Protein AF-A0A484Y5J1-F1 (afdb_monomer_lite)

Structure (mmCIF, N/CA/C/O backbone):
data_AF-A0A484Y5J1-F1
#
_entry.id   AF-A0A484Y5J1-F1
#
loop_
_atom_site.group_PDB
_atom_site.id
_atom_site.type_symbol
_atom_site.label_atom_id
_atom_site.label_alt_id
_atom_site.label_comp_id
_atom_site.label_asym_id
_atom_site.label_entity_id
_atom_site.label_seq_id
_atom_site.pdbx_PDB_ins_code
_atom_site.Cartn_x
_atom_site.Cartn_y
_atom_site.Cartn_z
_atom_site.occupancy
_atom_site.B_iso_or_equiv
_atom_site.auth_seq_id
_atom_site.auth_comp_id
_atom_site.auth_asym_id
_atom_site.auth_atom_id
_atom_site.pdbx_PDB_model_num
ATOM 1 N N . MET A 1 1 ? 11.360 -18.980 -20.256 1.00 75.62 1 MET A N 1
ATOM 2 C CA . MET A 1 1 ? 10.088 -19.644 -20.614 1.00 75.62 1 MET A CA 1
ATOM 3 C C . MET A 1 1 ? 9.458 -19.053 -21.872 1.00 75.62 1 MET A C 1
ATOM 5 O O . MET A 1 1 ? 9.327 -19.801 -22.825 1.00 75.62 1 MET A O 1
ATOM 9 N N . ALA A 1 2 ? 9.191 -17.739 -21.960 1.00 83.50 2 ALA A N 1
ATOM 10 C CA . ALA A 1 2 ? 8.564 -17.123 -23.149 1.00 83.50 2 ALA A CA 1
ATOM 11 C C . ALA A 1 2 ? 9.262 -17.406 -24.496 1.00 83.50 2 ALA A C 1
ATOM 13 O O . ALA A 1 2 ? 8.606 -17.603 -25.508 1.00 83.50 2 ALA A O 1
ATOM 14 N N . SER A 1 3 ? 10.592 -17.520 -24.508 1.00 84.75 3 SER A N 1
ATOM 15 C CA . SER A 1 3 ? 11.361 -17.886 -25.709 1.00 84.75 3 SER A CA 1
ATOM 16 C C . SER A 1 3 ? 11.293 -19.377 -26.087 1.00 84.75 3 SER A C 1
ATOM 18 O O . SER A 1 3 ? 12.072 -19.811 -26.927 1.00 84.75 3 SER A O 1
ATOM 20 N N . GLY A 1 4 ? 10.423 -20.175 -25.457 1.00 80.88 4 GLY A N 1
ATOM 21 C CA . GLY A 1 4 ? 10.250 -21.592 -25.786 1.00 80.88 4 GLY A CA 1
ATOM 22 C C . GLY A 1 4 ? 11.243 -22.553 -25.148 1.00 80.88 4 GLY A C 1
ATOM 23 O O . GLY A 1 4 ? 11.517 -23.598 -25.724 1.00 80.88 4 GLY A O 1
ATOM 24 N N . LEU A 1 5 ? 11.783 -22.194 -23.978 1.00 86.00 5 LEU A N 1
ATOM 25 C CA . LEU A 1 5 ? 12.607 -23.112 -23.178 1.00 86.00 5 LEU A CA 1
ATOM 26 C C . LEU A 1 5 ? 11.793 -24.293 -22.630 1.00 86.00 5 LEU A C 1
ATOM 28 O O . LEU A 1 5 ? 12.355 -25.353 -22.389 1.00 86.00 5 LEU A O 1
ATOM 32 N N . ASP A 1 6 ? 10.489 -24.092 -22.437 1.00 88.38 6 ASP A N 1
ATOM 33 C CA . ASP A 1 6 ? 9.537 -25.158 -22.148 1.00 88.38 6 ASP A CA 1
ATOM 34 C C . ASP A 1 6 ? 8.849 -25.555 -23.472 1.00 88.38 6 ASP A C 1
ATOM 36 O O . ASP A 1 6 ? 8.302 -24.677 -24.157 1.00 88.38 6 ASP A O 1
ATOM 40 N N . PRO A 1 7 ? 8.924 -26.832 -23.890 1.00 87.44 7 PRO A N 1
ATOM 41 C CA . PRO A 1 7 ? 8.317 -27.294 -25.134 1.00 87.44 7 PRO A CA 1
ATOM 42 C C . PRO A 1 7 ? 6.792 -27.471 -25.046 1.00 87.44 7 PRO A C 1
ATOM 44 O O . PRO A 1 7 ? 6.144 -27.542 -26.088 1.00 87.44 7 PRO A O 1
ATOM 47 N N . PHE A 1 8 ? 6.215 -27.535 -23.844 1.00 91.81 8 PHE A N 1
ATOM 48 C CA . PHE A 1 8 ? 4.791 -27.800 -23.616 1.00 91.81 8 PHE A CA 1
ATOM 49 C C . PHE A 1 8 ? 3.992 -26.549 -23.259 1.00 91.81 8 PHE A C 1
ATOM 51 O O . PHE A 1 8 ? 2.771 -26.545 -23.408 1.00 91.81 8 PHE A O 1
ATOM 58 N N . TRP A 1 9 ? 4.656 -25.487 -22.804 1.00 92.88 9 TRP A N 1
ATOM 59 C CA . TRP A 1 9 ? 3.977 -24.268 -22.387 1.00 92.88 9 TRP A CA 1
ATOM 60 C C . TRP A 1 9 ? 4.730 -22.996 -22.778 1.00 92.88 9 TRP A C 1
ATOM 62 O O . TRP A 1 9 ? 5.946 -22.875 -22.615 1.00 92.88 9 TRP A O 1
ATOM 72 N N . ARG A 1 10 ? 3.986 -21.996 -23.258 1.00 92.62 10 ARG A N 1
ATOM 73 C CA . ARG A 1 10 ? 4.479 -20.632 -23.469 1.00 92.62 10 ARG A CA 1
ATOM 74 C C . ARG A 1 10 ? 3.416 -19.636 -23.004 1.00 92.62 10 ARG A C 1
ATOM 76 O O . ARG A 1 10 ? 2.245 -19.850 -23.298 1.00 92.62 10 ARG A O 1
ATOM 83 N N . PRO A 1 11 ? 3.803 -18.558 -22.303 1.00 94.50 11 PRO A N 1
ATOM 84 C CA . PRO A 1 11 ? 2.866 -17.517 -21.921 1.00 94.50 11 PRO A CA 1
ATOM 85 C C . PRO A 1 11 ? 2.453 -16.696 -23.143 1.00 94.50 11 PRO A C 1
ATOM 87 O O . PRO A 1 11 ? 3.316 -16.223 -23.882 1.00 94.50 11 PRO A O 1
ATOM 90 N N . ASP A 1 12 ? 1.158 -16.431 -23.282 1.00 95.06 12 ASP A N 1
ATOM 91 C CA . ASP A 1 12 ? 0.658 -15.385 -24.182 1.00 95.06 12 ASP A CA 1
ATOM 92 C C . ASP A 1 12 ? 0.942 -13.985 -23.616 1.00 95.06 12 ASP A C 1
ATOM 94 O O . ASP A 1 12 ? 1.273 -13.046 -24.348 1.00 95.06 12 ASP A O 1
ATOM 98 N N . VAL A 1 13 ? 0.852 -13.857 -22.287 1.00 97.50 13 VAL A N 1
ATOM 99 C CA . VAL A 1 13 ? 1.051 -12.615 -21.538 1.00 97.50 13 VAL A CA 1
ATOM 100 C C . VAL A 1 13 ? 1.932 -12.873 -20.318 1.00 97.50 13 VAL A C 1
ATOM 102 O O . VAL A 1 13 ? 1.732 -13.837 -19.581 1.00 97.50 13 VAL A O 1
ATOM 105 N N . VAL A 1 14 ? 2.893 -11.985 -20.078 1.00 98.19 14 VAL A N 1
ATOM 106 C CA . VAL A 1 14 ? 3.673 -11.916 -18.840 1.00 98.19 14 VAL A CA 1
ATOM 107 C C . VAL A 1 14 ? 3.212 -10.708 -18.040 1.00 98.19 14 VAL A C 1
ATOM 109 O O . VAL A 1 14 ? 3.367 -9.569 -18.478 1.00 98.19 14 VAL A O 1
ATOM 112 N N . HIS A 1 15 ? 2.661 -10.957 -16.857 1.00 98.38 15 HIS A N 1
ATOM 113 C CA . HIS A 1 15 ? 2.247 -9.909 -15.933 1.00 98.38 15 HIS A CA 1
ATOM 114 C C . HIS A 1 15 ? 3.321 -9.725 -14.858 1.00 98.38 15 HIS A C 1
ATOM 116 O O . HIS A 1 15 ? 3.557 -10.610 -14.041 1.00 98.38 15 HIS A O 1
ATOM 122 N N . ALA A 1 16 ? 4.022 -8.597 -14.907 1.00 98.25 16 ALA A N 1
ATOM 123 C CA . ALA A 1 16 ? 5.077 -8.241 -13.969 1.00 98.25 16 ALA A CA 1
ATOM 124 C C . ALA A 1 16 ? 4.577 -7.194 -12.964 1.00 98.25 16 ALA A C 1
ATOM 126 O O . ALA A 1 16 ? 3.836 -6.284 -13.328 1.00 98.25 16 ALA A O 1
ATOM 127 N N . HIS A 1 17 ? 4.996 -7.323 -11.707 1.00 98.44 17 HIS A N 1
ATOM 128 C CA . HIS A 1 17 ? 4.560 -6.472 -10.601 1.00 98.44 17 HIS A CA 1
ATOM 129 C C . HIS A 1 17 ? 5.761 -5.782 -9.945 1.00 98.44 17 HIS A C 1
ATOM 131 O O . HIS A 1 17 ? 6.680 -6.451 -9.467 1.00 98.44 17 HIS A O 1
ATOM 137 N N . ASP A 1 18 ? 5.715 -4.448 -9.907 1.00 97.94 18 ASP A N 1
ATOM 138 C CA . ASP A 1 18 ? 6.726 -3.550 -9.341 1.00 97.94 18 ASP A CA 1
ATOM 139 C C . ASP A 1 18 ? 8.159 -3.754 -9.859 1.00 97.94 18 ASP A C 1
ATOM 141 O O . ASP A 1 18 ? 8.460 -4.573 -10.729 1.00 97.94 18 ASP A O 1
ATOM 145 N N . TRP A 1 19 ? 9.076 -2.945 -9.327 1.00 97.94 19 TRP A N 1
ATOM 146 C CA . TRP A 1 19 ? 10.478 -2.916 -9.727 1.00 97.94 19 TRP A CA 1
ATOM 147 C C . TRP A 1 19 ? 11.159 -4.291 -9.657 1.00 97.94 19 TRP A C 1
ATOM 149 O O . TRP A 1 19 ? 12.004 -4.578 -10.499 1.00 97.94 19 TRP A O 1
ATOM 159 N N . HIS A 1 20 ? 10.763 -5.171 -8.730 1.00 97.81 20 HIS A N 1
ATOM 160 C CA . HIS A 1 20 ? 11.330 -6.518 -8.591 1.00 97.81 20 HIS A CA 1
ATOM 161 C C . HIS A 1 20 ? 11.240 -7.326 -9.897 1.00 97.81 20 HIS A C 1
ATOM 163 O O . HIS A 1 20 ? 12.186 -8.016 -10.272 1.00 97.81 20 HIS A O 1
ATOM 169 N N . ALA A 1 21 ? 10.116 -7.208 -10.613 1.00 98.00 21 ALA A N 1
ATOM 170 C CA . ALA A 1 21 ? 9.879 -7.865 -11.898 1.00 98.00 21 ALA A CA 1
ATOM 171 C C . ALA A 1 21 ? 10.019 -6.904 -13.095 1.00 98.00 21 ALA A C 1
ATOM 173 O O . ALA A 1 21 ? 9.724 -7.277 -14.232 1.00 98.00 21 ALA A O 1
ATOM 174 N N . GLY A 1 22 ? 10.491 -5.674 -12.869 1.00 97.62 22 GLY A N 1
ATOM 175 C CA . GLY A 1 22 ? 10.522 -4.604 -13.867 1.00 97.62 22 GLY A CA 1
ATOM 176 C C . GLY A 1 22 ? 11.421 -4.874 -15.076 1.00 97.62 22 GLY A C 1
ATOM 177 O O . GLY A 1 22 ? 11.167 -4.358 -16.162 1.00 97.62 22 GLY A O 1
ATOM 178 N N . LEU A 1 23 ? 12.416 -5.757 -14.955 1.00 98.31 23 LEU A N 1
ATOM 179 C CA . LEU A 1 23 ? 13.218 -6.181 -16.107 1.00 98.31 23 LEU A CA 1
ATOM 180 C C . LEU A 1 23 ? 12.504 -7.190 -17.020 1.00 98.31 23 LEU A C 1
ATOM 182 O O . LEU A 1 23 ? 12.928 -7.365 -18.162 1.00 98.31 23 LEU A O 1
ATOM 186 N N . ALA A 1 24 ? 11.431 -7.857 -16.577 1.00 97.94 24 ALA A N 1
ATOM 187 C CA . ALA A 1 24 ? 10.776 -8.891 -17.381 1.00 97.94 24 ALA A CA 1
ATOM 188 C C . ALA A 1 24 ? 10.262 -8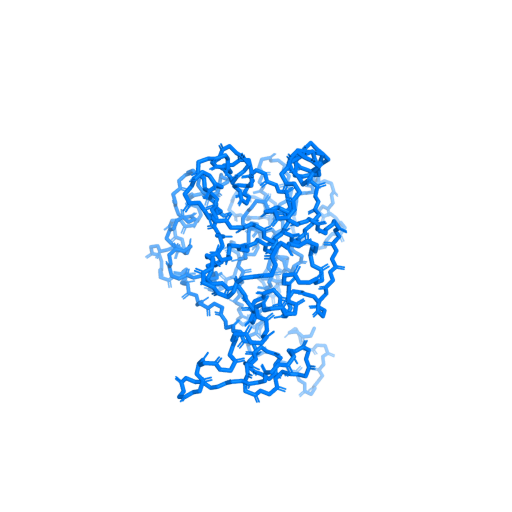.364 -18.742 1.00 97.94 24 ALA A C 1
ATOM 190 O O . ALA A 1 24 ? 10.588 -8.984 -19.762 1.00 97.94 24 ALA A O 1
ATOM 191 N N . PRO A 1 25 ? 9.570 -7.206 -18.830 1.00 98.31 25 PRO A N 1
ATOM 192 C CA . PRO A 1 25 ? 9.211 -6.608 -20.118 1.00 98.31 25 PRO A CA 1
ATOM 193 C C . PRO A 1 25 ? 10.424 -6.223 -20.979 1.00 98.31 25 PRO A C 1
ATOM 195 O O . PRO A 1 25 ? 10.388 -6.382 -22.201 1.00 98.31 25 PRO A O 1
ATOM 198 N N . ALA A 1 26 ? 11.522 -5.771 -20.363 1.00 98.19 26 ALA A N 1
ATOM 199 C CA . ALA A 1 26 ? 12.754 -5.437 -21.078 1.00 98.19 26 ALA A CA 1
ATOM 200 C C . ALA A 1 26 ? 13.392 -6.680 -21.720 1.00 98.19 26 ALA A C 1
ATOM 202 O O . ALA A 1 26 ? 13.742 -6.656 -22.899 1.00 98.19 26 ALA A O 1
ATOM 203 N N . TYR A 1 27 ? 13.467 -7.803 -21.000 1.00 97.94 27 TYR A N 1
ATOM 204 C CA . TYR A 1 27 ? 13.955 -9.063 -21.568 1.00 97.94 27 TYR A CA 1
ATOM 205 C C . TYR A 1 27 ? 13.067 -9.584 -22.699 1.00 97.94 27 TYR A C 1
ATOM 207 O O . TYR A 1 27 ? 13.585 -10.114 -23.684 1.00 97.94 27 TYR A O 1
ATOM 215 N N . LEU A 1 28 ? 11.742 -9.433 -22.593 1.00 97.56 28 LEU A N 1
ATOM 216 C CA . LEU A 1 28 ? 10.838 -9.772 -23.694 1.00 97.56 28 LEU A CA 1
ATOM 217 C C . LEU A 1 28 ? 11.142 -8.916 -24.924 1.00 97.56 28 LEU A C 1
ATOM 219 O O . LEU A 1 28 ? 11.289 -9.464 -26.015 1.00 97.56 28 LEU A O 1
ATOM 223 N N . ALA A 1 29 ? 11.307 -7.603 -24.754 1.00 97.50 29 ALA A N 1
ATOM 224 C CA . ALA A 1 29 ? 11.672 -6.703 -25.844 1.00 97.50 29 ALA A CA 1
ATOM 225 C C . ALA A 1 29 ? 13.027 -7.073 -26.476 1.00 97.50 29 ALA A C 1
ATOM 227 O O . ALA A 1 29 ? 13.118 -7.165 -27.700 1.00 97.50 29 ALA A O 1
ATOM 228 N N . ALA A 1 30 ? 14.046 -7.372 -25.664 1.00 96.94 30 ALA A N 1
ATOM 229 C CA . ALA A 1 30 ? 15.375 -7.776 -26.130 1.00 96.94 30 ALA A CA 1
ATOM 230 C C . ALA A 1 30 ? 15.367 -9.088 -26.936 1.00 96.94 30 ALA A C 1
ATOM 232 O O . ALA A 1 30 ? 16.253 -9.319 -27.754 1.00 96.94 30 ALA A O 1
ATOM 233 N N . ARG A 1 31 ? 14.359 -9.944 -26.729 1.00 95.62 31 ARG A N 1
ATOM 234 C CA . ARG A 1 31 ? 14.201 -11.238 -27.413 1.00 95.62 31 ARG A CA 1
ATOM 235 C C . ARG A 1 31 ? 13.133 -11.232 -28.509 1.00 95.62 31 ARG A C 1
ATOM 237 O O . ARG A 1 31 ? 12.642 -12.295 -28.878 1.00 95.62 31 ARG A O 1
ATOM 244 N N . GLY A 1 32 ? 12.751 -10.059 -29.014 1.00 95.44 32 GLY A N 1
ATOM 245 C CA . GLY A 1 32 ? 11.796 -9.941 -30.121 1.00 95.44 32 GLY A CA 1
ATOM 246 C C . GLY A 1 32 ? 10.326 -10.090 -29.720 1.00 95.44 32 GLY A C 1
ATOM 247 O O . GLY A 1 32 ? 9.513 -10.484 -30.546 1.00 95.44 32 GLY A O 1
ATOM 248 N N . ARG A 1 33 ? 9.977 -9.771 -28.466 1.00 96.12 33 ARG A N 1
ATOM 249 C CA . ARG A 1 33 ? 8.607 -9.794 -27.914 1.00 96.12 33 ARG A CA 1
ATOM 250 C C . ARG A 1 33 ? 7.881 -11.135 -28.136 1.00 96.12 33 ARG A C 1
ATOM 252 O O . ARG A 1 33 ? 6.811 -11.155 -28.738 1.00 96.12 33 ARG A O 1
ATOM 259 N N . PRO A 1 34 ? 8.418 -12.256 -27.615 1.00 95.62 34 PRO A N 1
ATOM 260 C CA . PRO A 1 34 ? 7.808 -13.576 -27.795 1.00 95.62 34 PRO A CA 1
ATOM 261 C C . PRO A 1 34 ? 6.474 -13.756 -27.044 1.00 95.62 34 PRO A C 1
ATOM 263 O O . PRO A 1 34 ? 5.799 -14.755 -27.254 1.00 95.62 34 PRO A O 1
ATOM 266 N N . ALA A 1 35 ? 6.117 -12.814 -26.165 1.00 97.06 35 ALA A N 1
ATOM 267 C CA . ALA A 1 35 ? 4.850 -12.729 -25.446 1.00 97.06 35 ALA A CA 1
ATOM 268 C C . ALA A 1 35 ? 4.495 -11.250 -25.227 1.00 97.06 35 ALA A C 1
ATOM 270 O O . ALA A 1 35 ? 5.389 -10.392 -25.235 1.00 97.06 35 ALA A O 1
ATOM 271 N N . LYS A 1 36 ? 3.211 -10.953 -24.999 1.00 98.00 36 LYS A N 1
ATOM 272 C CA . LYS A 1 36 ? 2.773 -9.632 -24.530 1.00 98.00 36 LYS A CA 1
ATOM 273 C C . LYS A 1 36 ? 3.127 -9.440 -23.060 1.00 98.00 36 LYS A C 1
ATOM 275 O O . LYS A 1 36 ? 3.398 -10.398 -22.339 1.00 98.00 36 LYS A O 1
ATOM 280 N N . SER A 1 37 ? 3.128 -8.195 -22.606 1.00 98.38 37 SER A N 1
ATOM 281 C CA . SER A 1 37 ? 3.498 -7.843 -21.241 1.00 98.38 37 SER A CA 1
ATOM 282 C C . SER A 1 37 ? 2.572 -6.802 -20.630 1.00 98.38 37 SER A C 1
ATOM 284 O O . SER A 1 37 ? 2.287 -5.769 -21.236 1.00 98.38 37 SER A O 1
ATOM 286 N N . VAL A 1 38 ? 2.140 -7.075 -19.403 1.00 98.62 38 VAL A N 1
ATOM 287 C CA . VAL A 1 38 ? 1.445 -6.119 -18.540 1.00 98.62 38 VAL A CA 1
ATOM 288 C C . VAL A 1 38 ? 2.351 -5.829 -17.354 1.00 98.62 38 VAL A C 1
ATOM 290 O O . VAL A 1 38 ? 2.934 -6.750 -16.784 1.00 98.62 38 VAL A O 1
ATOM 293 N N . PHE A 1 39 ? 2.492 -4.561 -16.988 1.00 98.75 39 PHE A N 1
ATOM 294 C CA . PHE A 1 39 ? 3.279 -4.154 -15.830 1.00 98.75 39 PHE A CA 1
ATOM 295 C C . PHE A 1 39 ? 2.408 -3.410 -14.821 1.00 98.75 39 PHE A C 1
ATOM 297 O O . PHE A 1 39 ? 1.891 -2.341 -15.135 1.00 98.75 39 PHE A O 1
ATOM 304 N N . THR A 1 40 ? 2.242 -3.961 -13.619 1.00 98.44 40 THR A N 1
ATOM 305 C CA . THR A 1 40 ? 1.543 -3.279 -12.525 1.00 98.44 40 THR A CA 1
ATOM 306 C C . THR A 1 40 ? 2.519 -2.531 -11.641 1.00 98.44 40 THR A C 1
ATOM 308 O O . THR A 1 40 ? 3.476 -3.120 -11.139 1.00 98.44 40 THR A O 1
ATOM 311 N N . VAL A 1 41 ? 2.222 -1.258 -11.394 1.00 97.00 41 VAL A N 1
ATOM 312 C CA . VAL A 1 41 ? 2.879 -0.446 -10.372 1.00 97.00 41 VAL A CA 1
ATOM 313 C C . VAL A 1 41 ? 1.960 -0.277 -9.161 1.00 97.00 41 VAL A C 1
ATOM 315 O O . VAL A 1 41 ? 0.844 0.234 -9.280 1.00 97.00 41 VAL A O 1
ATOM 318 N N . HIS A 1 42 ? 2.442 -0.681 -7.986 1.00 94.94 42 HIS A N 1
ATOM 319 C CA . HIS A 1 42 ? 1.759 -0.453 -6.709 1.00 94.94 42 HIS A CA 1
ATOM 320 C C . HIS A 1 42 ? 2.314 0.763 -5.978 1.00 94.94 42 HIS A C 1
ATOM 322 O O . HIS A 1 42 ? 1.594 1.387 -5.204 1.00 94.94 42 HIS A O 1
ATOM 328 N N . ASN A 1 43 ? 3.588 1.098 -6.203 1.00 90.38 43 ASN A N 1
ATOM 329 C CA . ASN A 1 43 ? 4.215 2.253 -5.575 1.00 90.38 43 ASN A CA 1
ATOM 330 C C . ASN A 1 43 ? 5.413 2.767 -6.390 1.00 90.38 43 ASN A C 1
ATOM 332 O O . ASN A 1 43 ? 6.460 2.121 -6.443 1.00 90.38 43 ASN A O 1
ATOM 336 N N . LEU A 1 44 ? 5.282 3.962 -6.973 1.00 92.81 44 LEU A N 1
ATOM 337 C CA . LEU A 1 44 ? 6.355 4.607 -7.741 1.00 92.81 44 LEU A CA 1
ATOM 338 C C . LEU A 1 44 ? 7.575 5.038 -6.915 1.00 92.81 44 LEU A C 1
ATOM 340 O O . LEU A 1 44 ? 8.641 5.244 -7.495 1.00 92.81 44 LEU A O 1
ATOM 344 N N . ALA A 1 45 ? 7.456 5.162 -5.590 1.00 89.69 45 ALA A N 1
ATOM 345 C CA . ALA A 1 45 ? 8.569 5.583 -4.740 1.00 89.69 45 ALA A CA 1
ATOM 346 C C . ALA A 1 45 ? 9.716 4.556 -4.730 1.00 89.69 45 ALA A C 1
ATOM 348 O O . ALA A 1 45 ? 10.878 4.916 -4.549 1.00 89.69 45 ALA A O 1
ATOM 349 N N . TYR A 1 46 ? 9.408 3.272 -4.943 1.00 93.19 46 TYR A N 1
ATOM 350 C CA . TYR A 1 46 ? 10.398 2.197 -4.973 1.00 93.19 46 TYR A CA 1
ATOM 351 C C . TYR A 1 46 ? 10.779 1.864 -6.418 1.00 93.19 46 TYR A C 1
ATOM 353 O O . TYR A 1 46 ? 10.160 1.030 -7.077 1.00 93.19 46 TYR A O 1
ATOM 361 N N . GLN A 1 47 ? 11.825 2.526 -6.913 1.00 96.31 47 GLN A N 1
ATOM 362 C CA . GLN A 1 47 ? 12.188 2.494 -8.336 1.00 96.31 47 GLN A CA 1
ATOM 363 C C . GLN A 1 47 ? 13.154 1.362 -8.730 1.00 96.31 47 GLN A C 1
ATOM 365 O O . GLN A 1 47 ? 13.374 1.142 -9.925 1.00 96.31 47 GLN A O 1
ATOM 370 N N . GLY A 1 48 ? 13.732 0.646 -7.756 1.00 97.06 48 GLY A N 1
ATOM 371 C CA . GLY A 1 48 ? 14.764 -0.368 -8.000 1.00 97.06 48 GLY A CA 1
ATOM 372 C C . GLY A 1 48 ? 15.974 0.226 -8.725 1.00 97.06 48 GLY A C 1
ATOM 373 O O . GLY A 1 48 ? 16.206 -0.101 -9.888 1.00 97.06 48 GLY A O 1
ATOM 374 N N . MET A 1 49 ? 16.674 1.148 -8.055 1.00 97.94 49 MET A N 1
ATOM 375 C CA . MET A 1 49 ? 17.803 1.904 -8.607 1.00 97.94 49 MET A CA 1
ATOM 376 C C . MET A 1 49 ? 19.126 1.160 -8.409 1.00 97.94 49 MET A C 1
ATOM 378 O O . MET A 1 49 ? 19.480 0.819 -7.282 1.00 97.94 49 MET A O 1
ATOM 382 N N . PHE A 1 50 ? 19.878 0.959 -9.490 1.00 98.00 50 PHE A N 1
ATOM 383 C CA . PHE A 1 50 ? 21.175 0.277 -9.485 1.00 98.00 50 PHE A CA 1
ATOM 384 C C . PHE A 1 50 ? 22.214 1.054 -10.296 1.00 98.00 50 PHE A C 1
ATOM 386 O O . PHE A 1 50 ? 21.882 1.789 -11.223 1.00 98.00 50 PHE A O 1
ATOM 393 N N . TYR A 1 51 ? 23.497 0.892 -9.981 1.00 98.00 51 TYR A N 1
ATOM 394 C CA . TYR A 1 51 ? 24.566 1.530 -10.749 1.00 98.00 51 TYR A CA 1
ATOM 395 C C . TYR A 1 51 ? 24.677 0.976 -12.176 1.00 98.00 51 TYR A C 1
ATOM 397 O O . TYR A 1 51 ? 24.486 -0.215 -12.410 1.00 98.00 51 TYR A O 1
ATOM 405 N N . ALA A 1 52 ? 25.081 1.831 -13.121 1.00 96.31 52 ALA A N 1
ATOM 406 C CA . ALA A 1 52 ? 25.220 1.480 -14.537 1.00 96.31 52 ALA A CA 1
ATOM 407 C C . ALA A 1 52 ? 26.173 0.299 -14.808 1.00 96.31 52 ALA A C 1
ATOM 409 O O . ALA A 1 52 ? 25.981 -0.432 -15.776 1.00 96.31 52 ALA A O 1
ATOM 410 N N . HIS A 1 53 ? 27.180 0.071 -13.954 1.00 95.25 53 HIS A N 1
ATOM 411 C CA . HIS A 1 53 ? 28.119 -1.043 -14.133 1.00 95.25 53 HIS A CA 1
ATOM 412 C C . HIS A 1 53 ? 27.442 -2.424 -14.047 1.00 95.25 53 HIS A C 1
ATOM 414 O O . HIS A 1 53 ? 27.954 -3.379 -14.628 1.00 95.25 53 HIS A O 1
ATOM 420 N N . HIS A 1 54 ? 26.261 -2.515 -13.421 1.00 97.12 54 HIS A N 1
ATOM 421 C CA . HIS A 1 54 ? 25.463 -3.741 -13.364 1.00 97.12 54 HIS A CA 1
ATOM 422 C C . HIS A 1 54 ? 24.782 -4.109 -14.693 1.00 97.12 54 HIS A C 1
ATOM 424 O O . HIS A 1 54 ? 24.164 -5.167 -14.786 1.00 97.12 54 HIS A O 1
ATOM 430 N N . MET A 1 55 ? 24.902 -3.293 -15.750 1.00 97.00 55 MET A N 1
ATOM 431 C CA . MET A 1 55 ? 24.387 -3.645 -17.082 1.00 97.00 55 MET A CA 1
ATOM 432 C C . MET A 1 55 ? 24.935 -4.985 -17.591 1.00 97.00 55 MET A C 1
ATOM 434 O O . MET A 1 55 ? 24.205 -5.750 -18.222 1.00 97.00 55 MET A O 1
ATOM 438 N N . ASN A 1 56 ? 26.197 -5.292 -17.280 1.00 94.25 56 ASN A N 1
ATOM 439 C CA . ASN A 1 56 ? 26.815 -6.564 -17.653 1.00 94.25 56 ASN A CA 1
ATOM 440 C C . ASN A 1 56 ? 26.250 -7.749 -16.850 1.00 94.25 56 ASN A C 1
ATOM 442 O O . ASN A 1 56 ? 26.191 -8.861 -17.372 1.00 94.25 56 ASN A O 1
ATOM 446 N N . ASP A 1 57 ? 25.786 -7.510 -15.621 1.00 96.75 57 ASP A N 1
ATOM 447 C CA . ASP A 1 57 ? 25.245 -8.549 -14.738 1.00 96.75 57 ASP A CA 1
ATOM 448 C C . ASP A 1 57 ? 23.835 -8.971 -15.169 1.00 96.75 57 ASP A C 1
ATOM 450 O O . ASP A 1 57 ? 23.482 -10.149 -15.124 1.00 96.75 57 ASP A O 1
ATOM 454 N N . ILE A 1 58 ? 23.032 -8.011 -15.639 1.00 96.31 58 ILE A N 1
ATOM 455 C CA . ILE A 1 58 ? 21.648 -8.247 -16.069 1.00 96.31 58 ILE A CA 1
ATOM 456 C C . ILE A 1 58 ? 21.538 -8.715 -17.525 1.00 96.31 58 ILE A C 1
ATOM 458 O O . ILE A 1 58 ? 20.438 -8.913 -18.017 1.00 96.31 58 ILE A O 1
ATOM 462 N N . GLN A 1 59 ? 22.644 -8.883 -18.254 1.00 94.62 59 GLN A N 1
ATOM 463 C CA . GLN A 1 59 ? 22.649 -9.478 -19.603 1.00 94.62 59 GLN A CA 1
ATOM 464 C C . GLN A 1 59 ? 21.633 -8.851 -20.589 1.00 94.62 59 GLN A C 1
ATOM 466 O O . GLN A 1 59 ? 21.112 -9.525 -21.483 1.00 94.62 59 GLN A O 1
ATOM 471 N N . LEU A 1 60 ? 21.337 -7.557 -20.433 1.00 96.81 60 LEU A N 1
ATOM 472 C CA . LEU A 1 60 ? 20.576 -6.773 -21.403 1.00 96.81 60 LEU A CA 1
ATOM 473 C C . LEU A 1 60 ? 21.546 -6.057 -22.350 1.00 96.81 60 LEU A C 1
ATOM 475 O O . LEU A 1 60 ? 22.649 -5.692 -21.938 1.00 96.81 60 LEU A O 1
ATOM 479 N N . PRO A 1 61 ? 21.163 -5.818 -23.617 1.00 96.25 61 PRO A N 1
ATOM 480 C CA . PRO A 1 61 ? 22.003 -5.056 -24.531 1.00 96.25 61 PRO A CA 1
ATOM 481 C C . PRO A 1 61 ? 22.300 -3.663 -23.967 1.00 96.25 61 PRO A C 1
ATOM 483 O O . PRO A 1 61 ? 21.392 -2.984 -23.489 1.00 96.25 61 PRO A O 1
ATOM 486 N N . TRP A 1 62 ? 23.540 -3.188 -24.099 1.00 96.69 62 TRP A N 1
ATOM 487 C CA . TRP A 1 62 ? 23.917 -1.834 -23.667 1.00 96.69 62 TRP A CA 1
ATOM 488 C C . TRP A 1 62 ? 23.073 -0.729 -24.322 1.00 96.69 62 TRP A C 1
ATOM 490 O O . TRP A 1 62 ? 22.889 0.326 -23.726 1.00 96.69 62 TRP A O 1
ATOM 500 N N . SER A 1 63 ? 22.474 -0.980 -25.493 1.00 96.75 63 SER A N 1
ATOM 501 C CA . SER A 1 63 ? 21.528 -0.054 -26.132 1.00 96.75 63 SER A CA 1
ATOM 502 C C . SER A 1 63 ? 20.249 0.203 -25.322 1.00 96.75 63 SER A C 1
ATOM 504 O O . SER A 1 63 ? 19.568 1.194 -25.573 1.00 96.75 63 SER A O 1
ATOM 506 N N . PHE A 1 64 ? 19.913 -0.654 -24.351 1.00 98.00 64 PHE A N 1
ATOM 507 C CA . PHE A 1 64 ? 18.767 -0.462 -23.456 1.00 98.00 64 PHE A CA 1
ATOM 508 C C . PHE A 1 64 ? 19.072 0.552 -22.346 1.00 98.00 64 PHE A C 1
ATOM 510 O O . PHE A 1 64 ? 18.146 1.160 -21.804 1.00 98.00 64 PHE A O 1
ATOM 517 N N . PHE A 1 65 ? 20.354 0.773 -22.033 1.00 98.12 65 PHE A N 1
ATOM 518 C CA . PHE A 1 65 ? 20.808 1.826 -21.128 1.00 98.12 65 PHE A CA 1
ATOM 519 C C . PHE A 1 65 ? 20.747 3.188 -21.837 1.00 98.12 65 PHE A C 1
ATOM 521 O O . PHE A 1 65 ? 21.746 3.747 -22.283 1.00 98.12 65 PHE A O 1
ATOM 528 N N . ASN A 1 66 ? 19.523 3.681 -22.011 1.00 96.56 66 ASN A N 1
ATOM 529 C CA . ASN A 1 66 ? 19.198 4.910 -22.719 1.00 96.56 66 ASN A CA 1
ATOM 530 C C . ASN A 1 66 ? 18.028 5.626 -22.028 1.00 96.56 66 ASN A C 1
ATOM 532 O O . ASN A 1 66 ? 17.186 4.973 -21.404 1.00 96.56 66 ASN A O 1
ATOM 536 N N . ILE A 1 67 ? 17.939 6.949 -22.197 1.00 94.38 67 ILE A N 1
ATOM 537 C CA . ILE A 1 67 ? 16.826 7.763 -21.688 1.00 94.38 67 ILE A CA 1
ATOM 538 C C . ILE A 1 67 ? 15.462 7.254 -22.188 1.00 94.38 67 ILE A C 1
ATOM 540 O O . ILE A 1 67 ? 14.481 7.259 -21.442 1.00 94.38 67 ILE A O 1
ATOM 544 N N . HIS A 1 68 ? 15.416 6.731 -23.414 1.00 95.25 68 HIS A N 1
ATOM 545 C CA . HIS A 1 68 ? 14.306 5.992 -24.015 1.00 95.25 68 HIS A CA 1
ATOM 546 C C . HIS A 1 68 ? 14.461 4.480 -23.774 1.00 95.25 68 HIS A C 1
ATOM 548 O O . HIS A 1 68 ? 14.452 3.665 -24.699 1.00 95.25 68 HIS A O 1
ATOM 554 N N . GLY A 1 69 ? 14.650 4.120 -22.510 1.00 96.81 69 GLY A N 1
ATOM 555 C CA . GLY A 1 69 ? 14.954 2.772 -22.053 1.00 96.81 69 GLY A CA 1
ATOM 556 C C . GLY A 1 69 ? 14.942 2.698 -20.529 1.00 96.81 69 GLY A C 1
ATOM 557 O O . GLY A 1 69 ? 14.149 3.377 -19.875 1.00 96.81 69 GLY A O 1
ATOM 558 N N . LEU A 1 70 ? 15.810 1.864 -19.958 1.00 97.62 70 LEU A N 1
ATOM 559 C CA . LEU A 1 70 ? 15.848 1.617 -18.510 1.00 97.62 70 LEU A CA 1
ATOM 560 C C . LEU A 1 70 ? 16.709 2.612 -17.713 1.00 97.62 70 LEU A C 1
ATOM 562 O O . LEU A 1 70 ? 16.698 2.568 -16.483 1.00 97.62 70 LEU A O 1
ATOM 566 N N . GLU A 1 71 ? 17.476 3.473 -18.388 1.00 98.06 71 GLU A N 1
ATOM 567 C CA . GLU A 1 71 ? 18.371 4.423 -17.718 1.00 98.06 71 GLU A CA 1
ATOM 568 C C . GLU A 1 71 ? 17.551 5.508 -17.024 1.00 98.06 71 GLU A C 1
ATOM 570 O O . GLU A 1 71 ? 16.575 5.995 -17.581 1.00 98.06 71 GLU A O 1
ATOM 575 N N . PHE A 1 72 ? 17.923 5.894 -15.812 1.00 97.56 72 PHE A N 1
ATOM 576 C CA . PHE A 1 72 ? 17.299 6.980 -15.075 1.00 97.56 72 PHE A CA 1
ATOM 577 C C . PHE A 1 72 ? 18.351 7.682 -14.214 1.00 97.56 72 PHE A C 1
ATOM 579 O O . PHE A 1 72 ? 18.911 7.069 -13.308 1.00 97.56 72 PHE A O 1
ATOM 586 N N . ASN A 1 73 ? 18.628 8.957 -14.498 1.00 95.25 73 ASN A N 1
ATOM 587 C CA . ASN A 1 73 ? 19.615 9.784 -13.792 1.00 95.25 73 ASN A CA 1
ATOM 588 C C . ASN A 1 73 ? 21.021 9.148 -13.700 1.00 95.25 73 ASN A C 1
ATOM 590 O O . ASN A 1 73 ? 21.668 9.174 -12.656 1.00 95.25 73 ASN A O 1
ATOM 594 N N . GLY A 1 74 ? 21.495 8.547 -14.792 1.00 96.38 74 GLY A N 1
ATOM 595 C CA . GLY A 1 74 ? 22.786 7.858 -14.884 1.00 96.38 74 GLY A CA 1
ATOM 596 C C . GLY A 1 74 ? 22.816 6.475 -14.224 1.00 96.38 74 GLY A C 1
ATOM 597 O O . GLY A 1 74 ? 23.869 5.838 -14.166 1.00 96.38 74 GLY A O 1
ATOM 598 N N . GLN A 1 75 ? 21.676 5.995 -13.731 1.00 98.00 75 GLN A N 1
ATOM 599 C CA . GLN A 1 75 ? 21.507 4.701 -13.078 1.00 98.00 75 GLN A CA 1
ATOM 600 C C . GLN A 1 75 ? 20.543 3.812 -13.869 1.00 98.00 75 GLN A C 1
ATOM 602 O O . GLN A 1 75 ? 19.916 4.232 -14.835 1.00 98.00 75 GLN A O 1
ATOM 607 N N . ILE A 1 76 ? 20.437 2.551 -13.479 1.00 98.38 76 ILE A N 1
ATOM 608 C CA . ILE A 1 76 ? 19.460 1.594 -13.993 1.00 98.38 76 ILE A CA 1
ATOM 609 C C . ILE A 1 76 ? 18.235 1.681 -13.084 1.00 98.38 76 ILE A C 1
ATOM 611 O O . ILE A 1 76 ? 18.371 1.487 -11.878 1.00 98.38 76 ILE A O 1
ATOM 615 N N . SER A 1 77 ? 17.048 1.915 -13.643 1.00 98.50 77 SER A N 1
ATOM 616 C CA . SER A 1 77 ? 15.787 1.776 -12.911 1.00 98.50 77 SER A CA 1
ATOM 617 C C . SER A 1 77 ? 15.013 0.573 -13.436 1.00 98.50 77 SER A C 1
ATOM 619 O O . SER A 1 77 ? 14.547 0.562 -14.580 1.00 98.50 77 SER A O 1
ATOM 621 N N . PHE A 1 78 ? 14.835 -0.445 -12.593 1.00 98.56 78 PHE A N 1
ATOM 622 C CA . PHE A 1 78 ? 14.040 -1.615 -12.978 1.00 98.56 78 PHE A CA 1
ATOM 623 C C . PHE A 1 78 ? 12.568 -1.242 -13.160 1.00 98.56 78 PHE A C 1
ATOM 625 O O . PHE A 1 78 ? 11.924 -1.716 -14.093 1.00 98.56 78 PHE A O 1
ATOM 632 N N . LEU A 1 79 ? 12.044 -0.346 -12.319 1.00 98.44 79 LEU A N 1
ATOM 633 C CA . LEU A 1 79 ? 10.692 0.184 -12.469 1.00 98.44 79 LEU A CA 1
ATOM 634 C C . LEU A 1 79 ? 10.520 0.891 -13.820 1.00 98.44 79 LEU A C 1
ATOM 636 O O . LEU A 1 79 ? 9.578 0.586 -14.553 1.00 98.44 79 LEU A O 1
ATOM 640 N 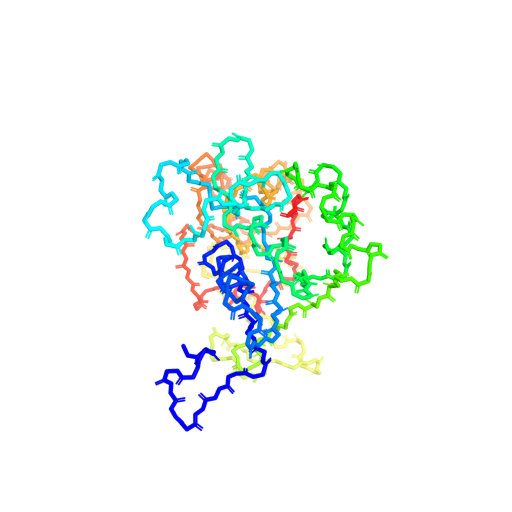N . LYS A 1 80 ? 11.452 1.785 -14.187 1.00 98.31 80 LYS A N 1
ATOM 641 C CA . LYS A 1 80 ? 11.413 2.477 -15.481 1.00 98.31 80 LYS A CA 1
ATOM 642 C C . LYS A 1 80 ? 11.467 1.487 -16.640 1.00 98.31 80 LYS A C 1
ATOM 644 O O . LYS A 1 80 ? 10.731 1.661 -17.606 1.00 98.31 80 LYS A O 1
ATOM 649 N N . ALA A 1 81 ? 12.281 0.434 -16.539 1.00 98.44 81 ALA A N 1
ATOM 650 C CA . ALA A 1 81 ? 12.315 -0.631 -17.538 1.00 98.44 81 ALA A CA 1
ATOM 651 C C . ALA A 1 81 ? 10.922 -1.257 -17.738 1.00 98.44 81 ALA A C 1
ATOM 653 O O . ALA A 1 81 ? 10.461 -1.388 -18.875 1.00 98.44 81 ALA A O 1
ATOM 654 N N . GLY A 1 82 ? 10.220 -1.564 -16.645 1.00 98.44 82 GLY A N 1
ATOM 655 C CA . GLY A 1 82 ? 8.857 -2.094 -16.680 1.00 98.44 82 GLY A CA 1
ATOM 656 C C . GLY A 1 82 ? 7.888 -1.138 -17.375 1.00 98.44 82 GLY A C 1
ATOM 657 O O . GLY A 1 82 ? 7.239 -1.515 -18.349 1.00 98.44 82 GLY A O 1
ATOM 658 N N . LEU A 1 83 ? 7.862 0.126 -16.945 1.00 98.44 83 LEU A N 1
ATOM 659 C CA . LEU A 1 83 ? 7.007 1.178 -17.514 1.00 98.44 83 LEU A CA 1
ATOM 660 C C . LEU A 1 83 ? 7.317 1.465 -18.994 1.00 98.44 83 LEU A C 1
ATOM 662 O O . LEU A 1 83 ? 6.430 1.767 -19.796 1.00 98.44 83 LEU A O 1
ATOM 666 N N . TYR A 1 84 ? 8.588 1.392 -19.383 1.00 98.50 84 TYR A N 1
ATOM 667 C CA . TYR A 1 84 ? 9.000 1.720 -20.737 1.00 98.50 84 TYR A CA 1
ATOM 668 C C . TYR A 1 84 ? 8.698 0.585 -21.721 1.00 98.50 84 TYR A C 1
ATOM 670 O O . TYR A 1 84 ? 8.135 0.847 -22.788 1.00 98.50 84 TYR A O 1
ATOM 678 N N . TYR A 1 85 ? 9.057 -0.659 -21.384 1.00 98.50 85 TYR A N 1
ATOM 679 C CA . TYR A 1 85 ? 9.027 -1.780 -22.329 1.00 98.50 85 TYR A CA 1
ATOM 680 C C . TYR A 1 85 ? 7.704 -2.560 -22.360 1.00 98.50 85 TYR A C 1
ATOM 682 O O . TYR A 1 85 ? 7.434 -3.203 -23.386 1.00 98.50 85 TYR A O 1
ATOM 690 N N . ALA A 1 86 ? 6.884 -2.488 -21.301 1.00 98.44 86 ALA A N 1
ATOM 691 C CA . ALA A 1 86 ? 5.615 -3.213 -21.214 1.00 98.44 86 ALA A CA 1
ATOM 692 C C . ALA A 1 86 ? 4.621 -2.815 -22.309 1.00 98.44 86 ALA A C 1
ATOM 694 O O . ALA A 1 86 ? 4.576 -1.658 -22.722 1.00 98.44 86 ALA A O 1
ATOM 695 N N . ASP A 1 87 ? 3.803 -3.756 -22.785 1.00 98.56 87 ASP A N 1
ATOM 696 C CA . ASP A 1 87 ? 2.749 -3.461 -23.762 1.00 98.56 87 ASP A CA 1
ATOM 697 C C . ASP A 1 87 ? 1.627 -2.626 -23.124 1.00 98.56 87 ASP A C 1
ATOM 699 O O . ASP A 1 87 ? 1.155 -1.683 -23.758 1.00 98.56 87 ASP A O 1
ATOM 703 N N . HIS A 1 88 ? 1.281 -2.894 -21.862 1.00 98.69 88 HIS A N 1
ATOM 704 C CA . HIS A 1 88 ? 0.312 -2.115 -21.083 1.00 98.69 88 HIS A CA 1
ATOM 705 C C . HIS A 1 88 ? 0.760 -1.952 -19.628 1.00 98.69 88 HIS A C 1
ATOM 707 O O . HIS A 1 88 ? 1.401 -2.841 -19.067 1.00 98.69 88 HIS A O 1
ATOM 713 N N . ILE A 1 89 ? 0.403 -0.833 -19.005 1.00 98.75 89 ILE A N 1
ATOM 714 C CA . ILE A 1 89 ? 0.692 -0.543 -17.599 1.00 98.75 89 ILE A CA 1
ATOM 715 C C . ILE A 1 89 ? -0.621 -0.510 -16.829 1.00 98.75 89 ILE A C 1
ATOM 717 O O . ILE A 1 89 ? -1.592 0.113 -17.268 1.00 98.75 89 ILE A O 1
ATOM 721 N N . THR A 1 90 ? -0.641 -1.137 -15.657 1.00 98.38 90 THR A N 1
ATOM 722 C CA . THR A 1 90 ? -1.732 -0.963 -14.704 1.00 98.38 90 THR A CA 1
ATOM 723 C C . THR A 1 90 ? -1.265 -0.330 -13.398 1.00 98.38 90 THR A C 1
ATOM 725 O O . THR A 1 90 ? -0.142 -0.535 -12.946 1.00 98.38 90 THR A O 1
ATOM 728 N N . ALA A 1 91 ? -2.138 0.463 -12.793 1.00 97.12 91 ALA A N 1
ATOM 729 C CA . ALA A 1 91 ? -1.983 1.015 -11.454 1.00 97.12 91 ALA A CA 1
ATOM 730 C C . ALA A 1 91 ? -3.063 0.423 -10.534 1.00 97.12 91 ALA A C 1
ATOM 732 O O . ALA A 1 91 ? -4.095 -0.039 -11.019 1.00 97.12 91 ALA A O 1
ATOM 733 N N . VAL A 1 92 ? -2.865 0.479 -9.217 1.00 95.06 92 VAL A N 1
ATOM 734 C CA . VAL A 1 92 ? -3.761 -0.152 -8.219 1.00 95.06 92 VAL A CA 1
ATOM 735 C C . VAL A 1 92 ? -5.135 0.506 -8.049 1.00 95.06 92 VAL A C 1
ATOM 737 O O . VAL A 1 92 ? -5.962 0.045 -7.263 1.00 95.06 92 VAL A O 1
ATOM 740 N N . SER A 1 93 ? -5.396 1.608 -8.754 1.00 95.25 93 SER A N 1
ATOM 741 C CA . SER A 1 93 ? -6.728 2.200 -8.863 1.00 95.25 93 SER A CA 1
ATOM 742 C C . SER A 1 93 ? -6.818 3.145 -10.070 1.00 95.25 93 SER A C 1
ATOM 744 O O . SER A 1 93 ? -5.791 3.658 -10.531 1.00 95.25 93 SER A O 1
ATOM 746 N N . PRO A 1 94 ? -8.029 3.413 -10.601 1.00 96.06 94 PRO A N 1
ATOM 747 C CA . PRO A 1 94 ? -8.235 4.423 -11.645 1.00 96.06 94 PRO A CA 1
ATOM 748 C C . PRO A 1 94 ? -7.769 5.823 -11.242 1.00 96.06 94 PRO A C 1
ATOM 750 O O . PRO A 1 94 ? -7.321 6.588 -12.093 1.00 96.06 94 PRO A O 1
ATOM 753 N N . THR A 1 95 ? -7.869 6.156 -9.956 1.00 94.94 95 THR A N 1
ATOM 754 C CA . THR A 1 95 ? -7.393 7.432 -9.418 1.00 94.94 95 THR A CA 1
ATOM 755 C C . THR A 1 95 ? -5.871 7.474 -9.400 1.00 94.94 95 THR A C 1
ATOM 757 O O . THR A 1 95 ? -5.301 8.388 -9.987 1.00 94.94 95 THR A O 1
ATOM 760 N N . TYR A 1 96 ? -5.220 6.426 -8.886 1.00 94.31 96 TYR A N 1
ATOM 761 C CA . TYR A 1 96 ? -3.761 6.345 -8.846 1.00 94.31 96 TYR A CA 1
ATOM 762 C C . TYR A 1 96 ? -3.151 6.385 -10.252 1.00 94.31 96 TYR A C 1
ATOM 764 O O . TYR A 1 96 ? -2.190 7.106 -10.484 1.00 94.31 96 TYR A O 1
ATOM 772 N N . ALA A 1 97 ? -3.763 5.708 -11.234 1.00 96.06 97 ALA A N 1
ATOM 773 C CA . ALA A 1 97 ? -3.347 5.786 -12.640 1.00 96.06 97 ALA A CA 1
ATOM 774 C C . ALA A 1 97 ? -3.335 7.217 -13.207 1.00 96.06 97 ALA A C 1
ATOM 776 O O . ALA A 1 97 ? -2.555 7.487 -14.118 1.00 96.06 97 ALA A O 1
ATOM 777 N N . ARG A 1 98 ? -4.192 8.116 -12.706 1.00 95.44 98 ARG A N 1
ATOM 778 C CA . ARG A 1 98 ? -4.185 9.535 -13.090 1.00 95.44 98 ARG A CA 1
ATOM 779 C C . ARG A 1 98 ? -3.156 10.316 -12.288 1.00 95.44 98 ARG A C 1
ATOM 781 O O . ARG A 1 98 ? -2.348 11.016 -12.888 1.00 95.44 98 ARG A O 1
ATOM 788 N N . GLU A 1 99 ? -3.151 10.152 -10.968 1.00 94.75 99 GLU A N 1
ATOM 789 C CA . GLU A 1 99 ? -2.259 10.879 -10.057 1.00 94.75 99 GLU A CA 1
ATOM 790 C C . GLU A 1 99 ? -0.795 10.701 -10.446 1.00 94.75 99 GLU A C 1
ATOM 792 O O . GLU A 1 99 ? -0.065 11.678 -10.553 1.00 94.75 99 GLU A O 1
ATOM 797 N N . ILE A 1 100 ? -0.370 9.480 -10.781 1.00 95.50 100 ILE A N 1
ATOM 798 C CA . ILE A 1 100 ? 1.022 9.214 -11.159 1.00 95.50 100 ILE A CA 1
ATOM 799 C C . ILE A 1 100 ? 1.467 9.873 -12.472 1.00 95.50 100 ILE A C 1
ATOM 801 O O . ILE A 1 100 ? 2.639 9.806 -12.832 1.00 95.50 100 ILE A O 1
ATOM 805 N N . THR A 1 101 ? 0.556 10.502 -13.214 1.00 96.56 101 THR A N 1
ATOM 806 C CA . THR A 1 101 ? 0.909 11.317 -14.386 1.00 96.56 101 THR A CA 1
ATOM 807 C C . THR A 1 101 ? 1.233 12.769 -14.019 1.00 96.56 101 THR A C 1
ATOM 809 O O . THR A 1 101 ? 1.765 13.510 -14.852 1.00 96.56 101 THR A O 1
ATOM 812 N N . GLU A 1 102 ? 0.948 13.178 -12.782 1.00 95.56 102 GLU A N 1
ATOM 813 C CA . GLU A 1 102 ? 1.246 14.505 -12.253 1.00 95.56 102 GLU A CA 1
ATOM 814 C C . GLU A 1 102 ? 2.673 14.556 -11.678 1.00 95.56 102 GLU A C 1
ATOM 816 O O . GLU A 1 102 ? 3.087 13.626 -10.977 1.00 95.56 102 GLU A O 1
ATOM 821 N N . PRO A 1 103 ? 3.437 15.643 -11.911 1.00 93.75 103 PRO A N 1
ATOM 822 C CA . PRO A 1 103 ? 4.838 15.733 -11.489 1.00 93.75 103 PRO A CA 1
ATOM 823 C C . PRO A 1 103 ? 5.079 15.429 -10.004 1.00 93.75 103 PRO A C 1
ATOM 825 O O . PRO A 1 103 ? 6.058 14.765 -9.669 1.00 93.75 103 PRO A O 1
ATOM 828 N N . GLN A 1 104 ? 4.175 15.854 -9.113 1.00 91.50 104 GLN A N 1
ATOM 829 C CA . GLN A 1 104 ? 4.336 15.645 -7.669 1.00 91.50 104 GLN A CA 1
ATOM 830 C C . GLN A 1 104 ? 4.233 14.173 -7.221 1.00 91.50 104 GLN A C 1
ATOM 832 O O . GLN A 1 104 ? 4.722 13.839 -6.146 1.00 91.50 104 GLN A O 1
ATOM 837 N N . PHE A 1 105 ? 3.632 13.293 -8.032 1.00 91.25 105 PHE A N 1
ATOM 838 C CA . PHE A 1 105 ? 3.424 11.875 -7.706 1.00 91.25 105 PHE A CA 1
ATOM 839 C C . PHE A 1 105 ? 4.181 10.924 -8.643 1.00 91.25 105 PHE A C 1
ATOM 841 O O . PHE A 1 105 ? 4.241 9.722 -8.389 1.00 91.25 105 PHE A O 1
ATOM 848 N N . ALA A 1 106 ? 4.769 11.444 -9.723 1.00 93.44 106 ALA A N 1
ATOM 849 C CA . ALA A 1 106 ? 5.428 10.652 -10.757 1.00 93.44 106 ALA A CA 1
ATOM 850 C C . ALA A 1 106 ? 6.890 10.288 -10.447 1.00 93.44 106 ALA A C 1
ATOM 852 O O . ALA A 1 106 ? 7.488 9.492 -11.172 1.00 93.44 106 ALA A O 1
ATOM 853 N N . TYR A 1 107 ? 7.488 10.887 -9.410 1.00 93.81 107 TYR A N 1
ATOM 854 C CA . TYR A 1 107 ? 8.884 10.661 -9.004 1.00 93.81 107 TYR A CA 1
ATOM 855 C C . TYR A 1 107 ? 9.900 10.807 -10.161 1.00 93.81 107 TYR A C 1
ATOM 857 O O . TYR A 1 107 ? 10.830 10.008 -10.296 1.00 93.81 107 TYR A O 1
ATOM 865 N N . GLY A 1 108 ? 9.711 11.818 -11.016 1.00 94.25 108 GLY A N 1
ATOM 866 C CA . GLY A 1 108 ? 10.573 12.107 -12.170 1.00 94.25 108 GLY A CA 1
ATOM 867 C C . GLY A 1 108 ? 10.279 11.274 -13.426 1.00 94.25 108 GLY A C 1
ATOM 868 O O . GLY A 1 108 ? 11.024 11.351 -14.404 1.00 94.25 108 GLY A O 1
ATOM 869 N N . MET A 1 109 ? 9.225 10.449 -13.419 1.00 96.00 109 MET A N 1
ATOM 870 C CA . MET A 1 109 ? 8.791 9.644 -14.570 1.00 96.00 109 MET A CA 1
ATOM 871 C C . MET A 1 109 ? 7.551 10.216 -15.278 1.00 96.00 109 MET A C 1
ATOM 873 O O . MET A 1 109 ? 6.960 9.539 -16.123 1.00 96.00 109 MET A O 1
ATOM 877 N N . GLU A 1 110 ? 7.158 11.457 -14.981 1.00 96.12 110 GLU A N 1
ATOM 878 C CA . GLU A 1 110 ? 5.926 12.091 -15.466 1.00 96.12 110 GLU A CA 1
ATOM 879 C C . GLU A 1 110 ? 5.845 12.096 -16.991 1.00 96.12 110 GLU A C 1
ATOM 881 O O . GLU A 1 110 ? 4.807 11.754 -17.551 1.00 96.12 110 GLU A O 1
ATOM 886 N N . GLY A 1 111 ? 6.950 12.388 -17.682 1.00 95.88 111 GLY A N 1
ATOM 887 C CA . GLY A 1 111 ? 6.973 12.409 -19.144 1.00 95.88 111 GLY A CA 1
ATOM 888 C C . GLY A 1 111 ? 6.631 11.045 -19.747 1.00 95.88 111 GLY A C 1
ATOM 889 O O . GLY A 1 111 ? 5.816 10.956 -20.667 1.00 95.88 111 GLY A O 1
ATOM 890 N N . LEU A 1 112 ? 7.196 9.972 -19.180 1.00 97.56 112 LEU A N 1
ATOM 891 C CA . LEU A 1 112 ? 6.924 8.599 -19.604 1.00 97.56 112 LEU A CA 1
ATOM 892 C C . LEU A 1 112 ? 5.477 8.198 -19.289 1.00 97.56 112 LEU A C 1
ATOM 894 O O . LEU A 1 112 ? 4.784 7.660 -20.150 1.00 97.56 112 LEU A O 1
ATOM 898 N N . LEU A 1 113 ? 5.007 8.474 -18.074 1.00 98.19 113 LEU A N 1
ATOM 899 C CA . LEU A 1 113 ? 3.669 8.085 -17.622 1.00 98.19 113 LEU A CA 1
ATOM 900 C C . LEU A 1 113 ? 2.570 8.843 -18.375 1.00 98.19 113 LEU A C 1
ATOM 902 O O . LEU A 1 113 ? 1.610 8.226 -18.836 1.00 98.19 113 LEU A O 1
ATOM 906 N N . GLN A 1 114 ? 2.741 10.146 -18.607 1.00 98.19 114 GLN A N 1
ATOM 907 C CA . GLN A 1 114 ? 1.827 10.940 -19.430 1.00 98.19 114 GLN A CA 1
ATOM 908 C C . GLN A 1 114 ? 1.790 10.460 -20.879 1.00 98.19 114 GLN A C 1
ATOM 910 O O . GLN A 1 114 ? 0.717 10.428 -21.483 1.00 98.19 114 GLN A O 1
ATOM 915 N N . GLN A 1 115 ? 2.941 10.090 -21.451 1.00 97.88 115 GLN A N 1
ATOM 916 C CA . GLN A 1 115 ? 2.985 9.503 -22.787 1.00 97.88 115 GLN A CA 1
ATOM 917 C C . GLN A 1 115 ? 2.175 8.202 -22.824 1.00 97.88 115 GLN A C 1
ATOM 919 O O . GLN A 1 115 ? 1.302 8.051 -23.675 1.00 97.88 115 GLN A O 1
ATOM 924 N N . ARG A 1 116 ? 2.410 7.285 -21.878 1.00 98.00 116 ARG A N 1
ATOM 925 C CA . ARG A 1 116 ? 1.692 6.001 -21.807 1.00 98.00 116 ARG A CA 1
ATOM 926 C C . ARG A 1 116 ? 0.195 6.193 -21.591 1.00 98.00 116 ARG A C 1
ATOM 928 O O . ARG A 1 116 ? -0.598 5.487 -22.206 1.00 98.00 116 ARG A O 1
ATOM 935 N N . HIS A 1 117 ? -0.195 7.178 -20.790 1.00 97.81 117 HIS A N 1
ATOM 936 C CA . HIS A 1 117 ? -1.593 7.546 -20.608 1.00 97.81 117 HIS A CA 1
ATOM 937 C C . HIS A 1 117 ? -2.241 8.042 -21.909 1.00 97.81 117 HIS A C 1
ATOM 939 O O . HIS A 1 117 ? -3.282 7.523 -22.304 1.00 97.81 117 HIS A O 1
ATOM 945 N N . ARG A 1 118 ? -1.597 8.977 -22.627 1.00 97.94 118 ARG A N 1
ATOM 946 C CA . ARG A 1 118 ? -2.077 9.497 -23.924 1.00 97.94 118 ARG A CA 1
ATOM 947 C C . ARG A 1 118 ? -2.161 8.420 -25.008 1.00 97.94 118 ARG A C 1
ATOM 949 O O . ARG A 1 118 ? -3.041 8.482 -25.858 1.00 97.94 118 ARG A O 1
ATOM 956 N N . GLU A 1 119 ? -1.274 7.430 -24.962 1.00 98.00 119 GLU A N 1
ATOM 957 C CA . GLU A 1 119 ? -1.297 6.252 -25.839 1.00 98.00 119 GLU A CA 1
ATOM 958 C C . GLU A 1 119 ? -2.414 5.247 -25.484 1.00 98.00 119 GLU A C 1
ATOM 960 O O . GLU A 1 119 ? -2.572 4.251 -26.186 1.00 98.00 119 GLU A O 1
ATOM 965 N N . GLY A 1 120 ? -3.166 5.455 -24.395 1.00 98.00 120 GLY A N 1
ATOM 966 C CA . GLY A 1 120 ? -4.163 4.496 -23.903 1.00 98.00 120 GLY A CA 1
ATOM 967 C C . GLY A 1 120 ? -3.553 3.245 -23.258 1.00 98.00 120 GLY A C 1
ATOM 968 O O . GLY A 1 120 ? -4.228 2.229 -23.125 1.00 98.00 120 GLY A O 1
ATOM 969 N N . ARG A 1 121 ? -2.276 3.308 -22.859 1.00 98.25 121 ARG A N 1
ATOM 970 C CA . ARG A 1 121 ? -1.467 2.187 -22.342 1.00 98.25 121 ARG A CA 1
ATOM 971 C C . ARG A 1 121 ? -1.221 2.243 -20.834 1.00 98.25 121 ARG A C 1
ATOM 973 O O . ARG A 1 121 ? -0.343 1.550 -20.326 1.00 98.25 121 ARG A O 1
ATOM 980 N N . LEU A 1 122 ? -1.970 3.082 -20.124 1.00 98.56 122 LEU A N 1
ATOM 981 C CA . LEU A 1 122 ? -1.977 3.172 -18.666 1.00 98.56 122 LEU A CA 1
ATOM 982 C C . LEU A 1 122 ? -3.424 3.177 -18.174 1.00 98.56 122 LEU A C 1
ATOM 984 O O . LEU A 1 122 ? -4.189 4.080 -18.515 1.00 98.56 122 LEU A O 1
ATOM 988 N N . SER A 1 123 ? -3.788 2.193 -17.355 1.00 98.19 123 SER A N 1
ATOM 989 C CA . SER A 1 123 ? -5.116 2.094 -16.741 1.00 98.19 123 SER A CA 1
ATOM 990 C C . SER A 1 123 ? -5.031 1.757 -15.257 1.00 98.19 123 SER A C 1
ATOM 992 O O . SER A 1 123 ? -4.054 1.187 -14.791 1.00 98.19 123 SER A O 1
ATOM 994 N N . GLY A 1 124 ? -6.074 2.067 -14.497 1.00 97.50 124 GLY A N 1
ATOM 995 C CA . GLY A 1 124 ? -6.172 1.635 -13.107 1.00 97.50 124 GLY A CA 1
ATOM 996 C C . GLY A 1 124 ? -7.069 0.417 -12.956 1.00 97.50 124 GLY A C 1
ATOM 997 O O . GLY A 1 124 ? -8.161 0.395 -13.519 1.00 97.50 124 GLY A O 1
ATOM 998 N N . VAL A 1 125 ? -6.626 -0.566 -12.180 1.00 96.62 125 VAL A N 1
ATOM 999 C CA . VAL A 1 125 ? -7.413 -1.735 -11.781 1.00 96.62 125 VAL A CA 1
ATOM 1000 C C . VAL A 1 125 ? -7.488 -1.716 -10.265 1.00 96.62 125 VAL A C 1
ATOM 1002 O O . VAL A 1 125 ? -6.459 -1.794 -9.603 1.00 96.62 125 VAL A O 1
ATOM 1005 N N . LEU A 1 126 ? -8.696 -1.543 -9.726 1.00 94.38 126 LEU A N 1
ATOM 1006 C CA . LEU A 1 126 ? -8.896 -1.477 -8.283 1.00 94.38 126 LEU A CA 1
ATOM 1007 C C . LEU A 1 126 ? -8.564 -2.834 -7.651 1.00 94.38 126 LEU A C 1
ATOM 1009 O O . LEU A 1 126 ? -9.070 -3.863 -8.101 1.00 94.38 126 LEU A O 1
ATOM 1013 N N . ASN A 1 127 ? -7.730 -2.823 -6.612 1.00 90.69 127 ASN A N 1
ATOM 1014 C CA . ASN A 1 127 ? -7.427 -4.032 -5.851 1.00 90.69 127 ASN A CA 1
ATOM 1015 C C . ASN A 1 127 ? -8.688 -4.601 -5.186 1.00 90.69 127 ASN A C 1
ATOM 1017 O O . ASN A 1 127 ? -9.533 -3.858 -4.686 1.00 90.69 127 ASN A O 1
ATOM 1021 N N . GLY A 1 128 ? -8.775 -5.929 -5.155 1.00 92.19 128 GLY A N 1
ATOM 1022 C CA . GLY A 1 128 ? -9.782 -6.649 -4.383 1.00 92.19 128 GLY A CA 1
ATOM 1023 C C . GLY A 1 128 ? -9.318 -6.956 -2.959 1.00 92.19 128 GLY A C 1
ATOM 1024 O O . GLY A 1 128 ? -8.143 -6.803 -2.620 1.00 92.19 128 GLY A O 1
ATOM 1025 N N . VAL A 1 129 ? -10.256 -7.442 -2.152 1.00 92.12 129 VAL A N 1
ATOM 1026 C CA . VAL A 1 129 ? -10.013 -8.054 -0.840 1.00 92.12 129 VAL A CA 1
ATOM 1027 C C . VAL A 1 129 ? -10.455 -9.516 -0.924 1.00 92.12 129 VAL A C 1
ATOM 1029 O O . VAL A 1 129 ? -11.426 -9.823 -1.612 1.00 92.12 129 VAL A O 1
ATOM 1032 N N . ASP A 1 130 ? -9.735 -10.427 -0.266 1.00 93.62 130 ASP A N 1
ATOM 1033 C CA . ASP A 1 130 ? -10.136 -11.835 -0.196 1.00 93.62 130 ASP A CA 1
ATOM 1034 C C . ASP A 1 130 ? -11.222 -12.028 0.871 1.00 93.62 130 ASP A C 1
ATOM 1036 O O . ASP A 1 130 ? -10.934 -12.064 2.069 1.00 93.62 130 ASP A O 1
ATOM 1040 N N . GLU A 1 131 ? -12.470 -12.165 0.429 1.00 93.06 131 GLU A N 1
ATOM 1041 C CA . GLU A 1 131 ? -13.649 -12.344 1.287 1.00 93.06 131 GLU A CA 1
ATOM 1042 C C . GLU A 1 131 ? -13.644 -13.671 2.066 1.00 93.06 131 GLU A C 1
ATOM 1044 O O . GLU A 1 131 ? -14.361 -13.805 3.053 1.00 93.06 131 GLU A O 1
ATOM 1049 N N . LYS A 1 132 ? -12.821 -14.659 1.681 1.00 93.38 132 LYS A N 1
ATOM 1050 C CA . LYS A 1 132 ? -12.675 -15.897 2.471 1.00 93.38 132 LYS A CA 1
ATOM 1051 C C . LYS A 1 132 ? -11.861 -15.673 3.739 1.00 93.38 132 LYS A C 1
ATOM 1053 O O . LYS A 1 132 ? -12.007 -16.429 4.697 1.00 93.38 132 LYS A O 1
ATOM 1058 N N . ILE A 1 133 ? -10.988 -14.671 3.714 1.00 93.62 133 ILE A N 1
ATOM 1059 C CA . ILE A 1 133 ? -10.157 -14.268 4.846 1.00 93.62 133 ILE A CA 1
ATOM 1060 C C . ILE A 1 133 ? -10.878 -13.158 5.613 1.00 93.62 133 ILE A C 1
ATOM 1062 O O . ILE A 1 133 ? -11.062 -13.254 6.822 1.00 93.62 133 ILE A O 1
ATOM 1066 N N . TRP A 1 134 ? -11.337 -12.130 4.901 1.00 95.50 134 TRP A N 1
ATOM 1067 C CA . TRP A 1 134 ? -11.948 -10.932 5.467 1.00 95.50 134 TRP A CA 1
ATOM 1068 C C . TRP A 1 134 ? -13.460 -10.935 5.257 1.00 95.50 134 TRP A C 1
ATOM 1070 O O . TRP A 1 134 ? -13.974 -10.271 4.359 1.00 95.50 134 TRP A O 1
ATOM 1080 N N . SER A 1 135 ? -14.175 -11.667 6.111 1.00 96.81 135 SER A N 1
ATOM 1081 C CA . SER A 1 135 ? -15.639 -11.644 6.142 1.00 96.81 135 SER A CA 1
ATOM 1082 C C . SER A 1 135 ? -16.162 -11.724 7.575 1.00 96.81 135 SER A C 1
ATOM 1084 O O . SER A 1 135 ? -15.902 -12.720 8.253 1.00 96.81 135 SER A O 1
ATOM 1086 N N . PRO A 1 136 ? -16.952 -10.740 8.046 1.00 97.12 136 PRO A N 1
ATOM 1087 C CA . PRO A 1 136 ? -17.518 -10.783 9.393 1.00 97.12 136 PRO A CA 1
ATOM 1088 C C . PRO A 1 136 ? -18.479 -11.963 9.603 1.00 97.12 136 PRO A C 1
ATOM 1090 O O . PRO A 1 136 ? -18.734 -12.347 10.743 1.00 97.12 136 PRO A O 1
ATOM 1093 N N . GLU A 1 137 ? -18.972 -12.576 8.523 1.00 97.06 137 GLU A N 1
ATOM 1094 C CA . GLU A 1 137 ? -19.902 -13.706 8.567 1.00 97.06 137 GLU A CA 1
ATOM 1095 C C . GLU A 1 137 ? -19.195 -15.031 8.887 1.00 97.06 137 GLU A C 1
ATOM 1097 O O . GLU A 1 137 ? -19.787 -15.936 9.478 1.00 97.06 137 GLU A O 1
ATOM 1102 N N . THR A 1 138 ? -17.921 -15.164 8.502 1.00 96.81 138 THR A N 1
ATOM 1103 C CA . THR A 1 138 ? -17.173 -16.430 8.586 1.00 96.81 138 THR A CA 1
ATOM 1104 C C . THR A 1 138 ? -15.859 -16.333 9.349 1.00 96.81 138 THR A C 1
ATOM 1106 O O . THR A 1 138 ? -15.259 -17.366 9.654 1.00 96.81 138 THR A O 1
ATOM 1109 N N . ASP A 1 139 ? -15.407 -15.137 9.704 1.00 97.44 139 ASP A N 1
ATOM 1110 C CA . ASP A 1 139 ? -14.155 -14.946 10.423 1.00 97.44 139 ASP A CA 1
ATOM 1111 C C . ASP A 1 139 ? -14.221 -15.574 11.830 1.00 97.44 139 ASP A C 1
ATOM 1113 O O . ASP A 1 139 ? -15.142 -15.333 12.610 1.00 97.44 139 ASP A O 1
ATOM 1117 N N . LEU A 1 140 ? -13.273 -16.466 12.127 1.00 96.38 140 LEU A N 1
ATOM 1118 C CA . LEU A 1 140 ? -13.138 -17.150 13.423 1.00 96.38 140 LEU A CA 1
ATOM 1119 C C . LEU A 1 140 ? -12.352 -16.322 14.447 1.00 96.38 140 LEU A C 1
ATOM 1121 O O . LEU A 1 140 ? -12.275 -16.699 15.615 1.00 96.38 140 LEU A O 1
ATOM 1125 N N . LEU A 1 141 ? -11.719 -15.235 14.010 1.00 97.12 141 LEU A N 1
ATOM 1126 C CA . LEU A 1 141 ? -10.900 -14.367 14.849 1.00 97.12 141 LEU A CA 1
ATOM 1127 C C . LEU A 1 141 ? -11.743 -13.319 15.582 1.00 97.12 141 LEU A C 1
ATOM 1129 O O . LEU A 1 141 ? -11.274 -12.757 16.579 1.00 97.12 141 LEU A O 1
ATOM 1133 N N . LEU A 1 142 ? -12.974 -13.093 15.109 1.00 97.75 142 LEU A N 1
ATOM 1134 C CA . LEU A 1 142 ? -13.991 -12.275 15.759 1.00 97.75 142 LEU A CA 1
ATOM 1135 C C . LEU A 1 142 ? -14.617 -13.013 16.944 1.00 97.75 142 LEU A C 1
ATOM 1137 O O . LEU A 1 142 ? -14.777 -14.232 16.928 1.00 97.75 142 LEU A O 1
ATOM 1141 N N . ALA A 1 143 ? -14.992 -12.255 17.971 1.00 97.19 143 ALA A N 1
ATOM 1142 C CA . ALA A 1 143 ? -15.692 -12.796 19.131 1.00 97.19 143 ALA A CA 1
ATOM 1143 C C . ALA A 1 143 ? -17.144 -13.161 18.793 1.00 97.19 143 ALA A C 1
ATOM 1145 O O . ALA A 1 143 ? -17.654 -14.174 19.265 1.00 97.19 143 ALA A O 1
ATOM 1146 N N . SER A 1 144 ? -17.781 -12.349 17.949 1.00 97.81 144 SER A N 1
ATOM 1147 C CA . SER A 1 144 ? -19.109 -12.599 17.404 1.00 97.81 144 SER A CA 1
ATOM 1148 C C . SER A 1 144 ? -19.109 -12.340 15.903 1.00 97.81 144 SER A C 1
ATOM 1150 O O . SER A 1 144 ? -18.652 -11.296 15.436 1.00 97.81 144 SER A O 1
ATOM 1152 N N . ARG A 1 145 ? -19.605 -13.300 15.127 1.00 98.12 145 ARG A N 1
ATOM 1153 C CA . ARG A 1 145 ? -19.800 -13.126 13.685 1.00 98.12 145 ARG A CA 1
ATOM 1154 C C . ARG A 1 145 ? -21.086 -12.365 13.443 1.00 98.12 145 ARG A C 1
ATOM 1156 O O . ARG A 1 145 ? -22.035 -12.508 14.204 1.00 98.12 145 ARG A O 1
ATOM 1163 N N . TYR A 1 146 ? -21.119 -11.592 12.372 1.00 97.62 146 TYR A N 1
ATOM 1164 C CA . TYR A 1 146 ? -22.276 -10.776 12.046 1.00 97.62 146 TYR A CA 1
ATOM 1165 C C . TYR A 1 146 ? -22.419 -10.594 10.543 1.00 97.62 146 TYR A C 1
ATOM 1167 O O . TYR A 1 146 ? -21.465 -10.738 9.779 1.00 97.62 146 TYR A O 1
ATOM 1175 N N . THR A 1 147 ? -23.634 -10.256 10.138 1.00 97.25 147 THR A N 1
ATOM 1176 C CA . THR A 1 147 ? -23.989 -9.921 8.759 1.00 97.25 147 THR A CA 1
ATOM 1177 C C . THR A 1 147 ? -24.445 -8.464 8.696 1.00 97.25 147 THR A C 1
ATOM 1179 O O . THR A 1 147 ? -24.546 -7.778 9.716 1.00 97.25 147 THR A O 1
ATOM 1182 N N . ARG A 1 148 ? -24.790 -7.984 7.498 1.00 96.12 148 ARG A N 1
ATOM 1183 C CA . ARG A 1 148 ? -25.482 -6.694 7.339 1.00 96.12 148 ARG A CA 1
ATOM 1184 C C . ARG A 1 148 ? -26.802 -6.630 8.122 1.00 96.12 148 ARG A C 1
ATOM 1186 O O . ARG A 1 148 ? -27.206 -5.542 8.522 1.00 96.12 148 ARG A O 1
ATOM 1193 N N . ASP A 1 149 ? -27.456 -7.770 8.329 1.00 97.44 149 ASP A N 1
ATOM 1194 C CA . ASP A 1 149 ? -28.787 -7.841 8.931 1.00 97.44 149 ASP A CA 1
ATOM 1195 C C . ASP A 1 149 ? -28.732 -8.153 10.443 1.00 97.44 149 ASP A C 1
ATOM 1197 O O . ASP A 1 149 ? -29.775 -8.189 11.087 1.00 97.44 149 ASP A O 1
ATOM 1201 N N . THR A 1 150 ? -27.530 -8.352 11.009 1.00 96.81 150 THR A N 1
ATOM 1202 C CA . THR A 1 150 ? -27.292 -8.624 12.444 1.00 96.81 150 THR A CA 1
ATOM 1203 C C . THR A 1 150 ? -26.173 -7.747 13.024 1.00 96.81 150 THR A C 1
ATOM 1205 O O . THR A 1 150 ? -25.333 -8.191 13.807 1.00 96.81 150 THR A O 1
ATOM 1208 N N . LEU A 1 151 ? -26.102 -6.481 12.599 1.00 94.81 151 LEU A N 1
ATOM 1209 C CA . LEU A 1 151 ? -25.028 -5.553 12.986 1.00 94.81 151 LEU A CA 1
ATOM 1210 C C . LEU A 1 151 ? -24.934 -5.313 14.499 1.00 94.81 151 LEU A C 1
ATOM 1212 O O . LEU A 1 151 ? -23.862 -4.962 14.988 1.00 94.81 151 LEU A O 1
ATOM 1216 N N . GLU A 1 152 ? -26.016 -5.509 15.247 1.00 95.00 152 GLU A N 1
ATOM 1217 C CA . GLU A 1 152 ? -26.037 -5.461 16.708 1.00 95.00 152 GLU A CA 1
ATOM 1218 C C . GLU A 1 152 ? -25.044 -6.443 17.352 1.00 95.00 152 GLU A C 1
ATOM 1220 O O . GLU A 1 152 ? -24.439 -6.115 18.376 1.00 95.00 152 GLU A O 1
ATOM 1225 N N . ASP A 1 153 ? -24.773 -7.586 16.712 1.00 95.50 153 ASP A N 1
ATOM 1226 C CA . ASP A 1 153 ? -23.823 -8.594 17.197 1.00 95.50 153 ASP A CA 1
ATOM 1227 C C . ASP A 1 153 ? -22.375 -8.071 17.197 1.00 95.50 153 ASP A C 1
ATOM 1229 O O . ASP A 1 153 ? -21.516 -8.571 17.931 1.00 95.50 153 ASP A O 1
ATOM 1233 N N . LYS A 1 154 ? -22.096 -7.007 16.429 1.00 96.62 154 LYS A N 1
ATOM 1234 C CA . LYS A 1 154 ? -20.800 -6.317 16.417 1.00 96.62 154 LYS A CA 1
ATOM 1235 C C . LYS A 1 154 ? -20.456 -5.691 17.775 1.00 96.62 154 LYS A C 1
ATOM 1237 O O . LYS A 1 154 ? -19.272 -5.534 18.081 1.00 96.62 154 LYS A O 1
ATOM 1242 N N . ALA A 1 155 ? -21.449 -5.366 18.608 1.00 96.75 155 ALA A N 1
ATOM 1243 C CA . ALA A 1 155 ? -21.223 -4.777 19.929 1.00 96.75 155 ALA A CA 1
ATOM 1244 C C . ALA A 1 155 ? -20.338 -5.668 20.822 1.00 96.75 155 ALA A C 1
ATOM 1246 O O . ALA A 1 155 ? -19.487 -5.159 21.555 1.00 96.75 155 ALA A O 1
ATOM 1247 N N . GLU A 1 156 ? -20.455 -6.995 20.700 1.00 97.56 156 GLU A N 1
ATOM 1248 C CA . GLU A 1 156 ? -19.589 -7.923 21.434 1.00 97.56 156 GLU A CA 1
ATOM 1249 C C . GLU A 1 156 ? -18.135 -7.852 20.940 1.00 97.56 156 GLU A C 1
ATOM 1251 O O . GLU A 1 156 ? -17.212 -7.834 21.753 1.00 97.56 156 GLU A O 1
ATOM 1256 N N . ASN A 1 157 ? -17.899 -7.702 19.630 1.00 98.12 157 ASN A N 1
ATOM 1257 C CA . ASN A 1 157 ? -16.543 -7.501 19.102 1.00 98.12 157 ASN A CA 1
ATOM 1258 C C . ASN A 1 157 ? -15.908 -6.220 19.643 1.00 98.12 157 ASN A C 1
ATOM 1260 O O . ASN A 1 157 ? -14.748 -6.235 20.054 1.00 98.12 157 ASN A O 1
ATOM 1264 N N . LYS A 1 158 ? -16.673 -5.123 19.679 1.00 98.50 158 LYS A N 1
ATOM 1265 C CA . LYS A 1 158 ? -16.221 -3.844 20.235 1.00 98.50 158 LYS A CA 1
ATOM 1266 C C . LYS A 1 158 ? -15.854 -3.971 21.710 1.00 98.50 158 LYS A C 1
ATOM 1268 O O . LYS A 1 158 ? -14.776 -3.540 22.112 1.00 98.50 158 LYS A O 1
ATOM 1273 N N . ARG A 1 159 ? -16.706 -4.621 22.506 1.00 98.25 159 ARG A N 1
ATOM 1274 C CA . ARG A 1 159 ? -16.458 -4.879 23.929 1.00 98.25 159 ARG A CA 1
ATOM 1275 C C . ARG A 1 159 ? -15.185 -5.695 24.149 1.00 98.25 159 ARG A C 1
ATOM 1277 O O . ARG A 1 159 ? -14.357 -5.319 24.977 1.00 98.25 159 ARG A O 1
ATOM 1284 N N . GLN A 1 160 ? -15.005 -6.786 23.405 1.00 98.19 160 GLN A N 1
ATOM 1285 C CA . GLN A 1 160 ? -13.804 -7.620 23.514 1.00 98.19 160 GLN A CA 1
ATOM 1286 C C . GLN A 1 160 ? -12.545 -6.870 23.077 1.00 98.19 160 GLN A C 1
ATOM 1288 O O . GLN A 1 160 ? -11.495 -7.010 23.704 1.00 98.19 160 GLN A O 1
ATOM 1293 N N . LEU A 1 161 ? -12.650 -6.030 22.047 1.00 98.19 161 LEU A N 1
ATOM 1294 C CA . LEU A 1 161 ? -11.559 -5.166 21.617 1.00 98.19 161 LEU A CA 1
ATOM 1295 C C . LEU A 1 161 ? -11.197 -4.129 22.689 1.00 98.19 161 LEU A C 1
ATOM 1297 O O . LEU A 1 161 ? -10.016 -3.967 22.989 1.00 98.19 161 LEU A O 1
ATOM 1301 N N . GLN A 1 162 ? -12.187 -3.479 23.312 1.00 98.56 162 GLN A N 1
ATOM 1302 C CA . GLN A 1 162 ? -11.957 -2.544 24.417 1.00 98.56 162 GLN A CA 1
ATOM 1303 C C . GLN A 1 162 ? -11.227 -3.224 25.581 1.00 98.56 162 GLN A C 1
ATOM 1305 O O . GLN A 1 162 ? -10.224 -2.699 26.055 1.00 98.56 162 GLN A O 1
ATOM 1310 N N . ILE A 1 163 ? -11.667 -4.422 25.984 1.00 98.31 163 ILE A N 1
ATOM 1311 C CA . ILE A 1 163 ? -11.003 -5.212 27.034 1.00 98.31 163 ILE A CA 1
ATOM 1312 C C . ILE A 1 163 ? -9.553 -5.521 26.644 1.00 98.31 163 ILE A C 1
ATOM 1314 O O . ILE A 1 163 ? -8.639 -5.265 27.427 1.00 98.31 163 ILE A O 1
ATOM 1318 N N . ALA A 1 164 ? -9.334 -6.048 25.436 1.00 97.62 164 ALA A N 1
ATOM 1319 C CA . ALA A 1 164 ? -8.008 -6.447 24.971 1.00 97.62 164 ALA A CA 1
ATOM 1320 C C . ALA A 1 164 ? -7.028 -5.266 24.869 1.00 97.62 164 ALA A C 1
ATOM 1322 O O . ALA A 1 164 ? -5.830 -5.449 25.069 1.00 97.62 164 ALA A O 1
ATOM 1323 N N . MET A 1 165 ? -7.538 -4.064 24.592 1.00 97.62 165 MET A N 1
ATOM 1324 C CA . MET A 1 165 ? -6.755 -2.832 24.469 1.00 97.62 165 MET A CA 1
ATOM 1325 C C . MET A 1 165 ? -6.626 -2.041 25.777 1.00 97.62 165 MET A C 1
ATOM 1327 O O . MET A 1 165 ? -6.025 -0.969 25.776 1.00 97.62 165 MET A O 1
ATOM 1331 N N . GLY A 1 166 ? -7.190 -2.533 26.888 1.00 97.88 166 GLY A N 1
ATOM 1332 C CA . GLY A 1 166 ? -7.188 -1.814 28.167 1.00 97.88 166 GLY A CA 1
ATOM 1333 C C . GLY A 1 166 ? -8.030 -0.532 28.154 1.00 97.88 166 GLY A C 1
ATOM 1334 O O . GLY A 1 166 ? -7.802 0.372 28.957 1.00 97.88 166 GLY A O 1
ATOM 1335 N N . LEU A 1 167 ? -8.993 -0.439 27.238 1.00 98.56 167 LEU A N 1
ATOM 1336 C CA . LEU A 1 167 ? -9.928 0.672 27.132 1.00 98.56 167 LEU A CA 1
ATOM 1337 C C . LEU A 1 167 ? -11.070 0.513 28.141 1.00 98.56 167 LEU A C 1
ATOM 1339 O O . LEU A 1 167 ? -11.444 -0.594 28.537 1.00 98.56 167 LEU A O 1
ATOM 1343 N N . LYS A 1 168 ? -11.681 1.634 28.527 1.00 98.06 168 LYS A N 1
ATOM 1344 C CA . LYS A 1 168 ? -12.933 1.621 29.280 1.00 98.06 168 LYS A CA 1
ATOM 1345 C C . LYS A 1 168 ? -14.002 0.954 28.416 1.00 98.06 168 LYS A C 1
ATOM 1347 O O . LYS A 1 168 ? -14.281 1.415 27.313 1.00 98.06 168 LYS A O 1
ATOM 1352 N N . VAL A 1 169 ? -14.601 -0.110 28.938 1.00 98.19 169 VAL A N 1
ATOM 1353 C CA . VAL A 1 169 ? -15.653 -0.851 28.243 1.00 98.19 169 VAL A CA 1
ATOM 1354 C C . VAL A 1 169 ? -16.949 -0.046 28.264 1.00 98.19 169 VAL A C 1
ATOM 1356 O O . VAL A 1 169 ? -17.534 0.156 29.329 1.00 98.19 169 VAL A O 1
ATOM 1359 N N . ASP A 1 170 ? -17.368 0.418 27.092 1.00 95.69 170 ASP A N 1
ATOM 1360 C CA . ASP A 1 170 ? -18.601 1.174 26.870 1.00 95.69 170 ASP A CA 1
ATOM 1361 C C . ASP A 1 170 ? -18.969 1.084 25.381 1.00 95.69 170 ASP A C 1
ATOM 1363 O O . ASP A 1 170 ? -18.263 1.608 24.515 1.00 95.69 170 ASP A O 1
ATOM 1367 N N . ASP A 1 171 ? -20.057 0.389 25.063 1.00 88.62 171 ASP A N 1
ATOM 1368 C CA . ASP A 1 171 ? -20.500 0.156 23.687 1.00 88.62 171 ASP A CA 1
ATOM 1369 C C . ASP A 1 171 ? -21.033 1.429 23.007 1.00 88.62 171 ASP A C 1
ATOM 1371 O O . ASP A 1 171 ? -21.061 1.497 21.774 1.00 88.62 171 ASP A O 1
ATOM 1375 N N . LYS A 1 172 ? -21.371 2.469 23.779 1.00 93.12 172 LYS A N 1
ATOM 1376 C CA . LYS A 1 172 ? -21.901 3.747 23.273 1.00 93.12 172 LYS A CA 1
ATOM 1377 C C . LYS A 1 172 ? -20.816 4.742 22.877 1.00 93.12 172 LYS A C 1
ATOM 1379 O O . LYS A 1 172 ? -21.099 5.687 22.145 1.00 93.12 172 LYS A O 1
ATOM 1384 N N . VAL A 1 173 ? -19.591 4.546 23.355 1.00 95.75 173 VAL A N 1
ATOM 1385 C CA . VAL A 1 173 ? -18.449 5.427 23.078 1.00 95.75 173 VAL A CA 1
ATOM 1386 C C . VAL A 1 173 ? -17.850 5.100 21.708 1.00 95.75 173 VAL A C 1
ATOM 1388 O O . VAL A 1 173 ? -17.523 3.937 21.487 1.00 95.75 173 VAL A O 1
ATOM 1391 N N . PRO A 1 174 ? -17.679 6.057 20.776 1.00 97.56 174 PRO A N 1
ATOM 1392 C CA . PRO A 1 174 ? -17.140 5.757 19.451 1.00 97.56 174 PRO A CA 1
ATOM 1393 C C . PRO A 1 174 ? -15.685 5.276 19.526 1.00 97.56 174 PRO A C 1
ATOM 1395 O O . PRO A 1 174 ? -14.819 5.958 20.079 1.00 97.56 174 PRO A O 1
ATOM 1398 N N . LEU A 1 175 ? -15.414 4.109 18.936 1.00 98.56 175 LEU A N 1
ATOM 1399 C CA . LEU A 1 175 ? -14.081 3.517 18.879 1.00 98.56 175 LEU A CA 1
ATOM 1400 C C . LEU A 1 175 ? -13.454 3.724 17.500 1.00 98.56 175 LEU A C 1
ATOM 1402 O O . LEU A 1 175 ? -13.862 3.113 16.508 1.00 98.56 175 LEU A O 1
ATOM 1406 N N . PHE A 1 176 ? -12.426 4.563 17.458 1.00 98.69 176 PHE A N 1
ATOM 1407 C CA . PHE A 1 176 ? -11.596 4.792 16.288 1.00 98.69 176 PHE A CA 1
ATOM 1408 C C . PHE A 1 176 ? -10.439 3.803 16.270 1.00 98.69 176 PHE A C 1
ATOM 1410 O O . PHE A 1 176 ? -9.864 3.481 17.311 1.00 98.69 176 PHE A O 1
ATOM 1417 N N . ALA A 1 177 ? -10.069 3.342 15.083 1.00 98.31 177 ALA A N 1
ATOM 1418 C CA . ALA A 1 177 ? -9.002 2.377 14.924 1.00 98.31 177 ALA A CA 1
ATOM 1419 C C . ALA A 1 177 ? -8.001 2.744 13.839 1.00 98.31 177 ALA A C 1
ATOM 1421 O O . ALA A 1 177 ? -8.354 3.253 12.776 1.00 98.31 177 ALA A O 1
ATOM 1422 N N . VAL A 1 178 ? -6.745 2.395 14.104 1.00 98.12 178 VAL A N 1
ATOM 1423 C CA . VAL A 1 178 ? -5.642 2.459 13.148 1.00 98.12 178 VAL A CA 1
ATOM 1424 C C . VAL A 1 178 ? -4.982 1.087 13.086 1.00 98.12 178 VAL A C 1
ATOM 1426 O O . VAL A 1 178 ? -4.486 0.587 14.092 1.00 98.12 178 VAL A O 1
ATOM 1429 N N . VAL A 1 179 ? -4.929 0.499 11.890 1.00 97.56 179 VAL A N 1
ATOM 1430 C CA . VAL A 1 179 ? -4.088 -0.667 11.582 1.00 97.56 179 VAL A CA 1
ATOM 1431 C C . VAL A 1 179 ? -3.180 -0.283 10.423 1.00 97.56 179 VAL A C 1
ATOM 1433 O O . VAL A 1 179 ? -3.606 -0.266 9.270 1.00 97.56 179 VAL A O 1
ATOM 1436 N N . SER A 1 180 ? -1.940 0.107 10.713 1.00 95.44 180 SER A N 1
ATOM 1437 C CA . SER A 1 180 ? -1.048 0.653 9.684 1.00 95.44 180 SER A CA 1
ATOM 1438 C C . SER A 1 180 ? 0.425 0.559 10.072 1.00 95.44 180 SER A C 1
ATOM 1440 O O . SER A 1 180 ? 0.783 0.468 11.242 1.00 95.44 180 SER A O 1
ATOM 1442 N N . ARG A 1 181 ? 1.312 0.674 9.074 1.00 93.94 181 ARG A N 1
ATOM 1443 C CA . ARG A 1 181 ? 2.684 1.126 9.338 1.00 93.94 181 ARG A CA 1
ATOM 1444 C C . ARG A 1 181 ? 2.639 2.525 9.951 1.00 93.94 181 ARG A C 1
ATOM 1446 O O . ARG A 1 181 ? 1.876 3.374 9.480 1.00 93.94 181 ARG A O 1
ATOM 1453 N N . LEU A 1 182 ? 3.473 2.760 10.956 1.00 96.00 182 LEU A N 1
ATOM 1454 C CA . LEU A 1 182 ? 3.574 4.051 11.628 1.00 96.00 182 LEU A CA 1
ATOM 1455 C C . LEU A 1 182 ? 4.601 4.905 10.892 1.00 96.00 182 LEU A C 1
ATOM 1457 O O . LEU A 1 182 ? 5.797 4.815 11.143 1.00 96.00 182 LEU A O 1
ATOM 1461 N N . THR A 1 183 ? 4.143 5.668 9.906 1.00 93.81 183 THR A N 1
ATOM 1462 C CA . THR A 1 183 ? 4.990 6.565 9.114 1.00 93.81 183 THR A CA 1
ATOM 1463 C C . THR A 1 183 ? 4.244 7.858 8.809 1.00 93.81 183 THR A C 1
ATOM 1465 O O . THR A 1 183 ? 3.011 7.874 8.754 1.00 93.81 183 THR A O 1
ATOM 1468 N N . SER A 1 184 ? 4.985 8.931 8.524 1.00 90.81 184 SER A N 1
ATOM 1469 C CA . SER A 1 184 ? 4.400 10.190 8.046 1.00 90.81 184 SER A CA 1
ATOM 1470 C C . SER A 1 184 ? 3.669 10.018 6.710 1.00 90.81 184 SER A C 1
ATOM 1472 O O . SER A 1 184 ? 2.627 10.624 6.493 1.00 90.81 184 SER A O 1
ATOM 1474 N N . GLN A 1 185 ? 4.116 9.122 5.822 1.00 87.56 185 GLN A N 1
ATOM 1475 C CA . GLN A 1 185 ? 3.356 8.789 4.607 1.00 87.56 185 GLN A CA 1
ATOM 1476 C C . GLN A 1 185 ? 1.915 8.358 4.944 1.00 87.56 185 GLN A C 1
ATOM 1478 O O . GLN A 1 185 ? 0.965 8.754 4.269 1.00 87.56 185 GLN A O 1
ATOM 1483 N N . LYS A 1 186 ? 1.745 7.561 6.004 1.00 93.00 186 LYS A N 1
ATOM 1484 C CA . LYS A 1 186 ? 0.438 7.076 6.462 1.00 93.00 186 LYS A CA 1
ATOM 1485 C C . LYS A 1 186 ? -0.342 8.088 7.303 1.00 93.00 186 LYS A C 1
ATOM 1487 O O . LYS A 1 186 ? -1.461 7.781 7.699 1.00 93.00 186 LYS A O 1
ATOM 1492 N N . GLY A 1 187 ? 0.220 9.278 7.517 1.00 95.12 187 GLY A N 1
ATOM 1493 C CA . GLY A 1 187 ? -0.438 10.400 8.182 1.00 95.12 187 GLY A CA 1
ATOM 1494 C C . GLY A 1 187 ? -0.636 10.211 9.677 1.00 95.12 187 GLY A C 1
ATOM 1495 O O . GLY A 1 187 ? -1.533 10.822 10.247 1.00 95.12 187 GLY A O 1
ATOM 1496 N N . LEU A 1 188 ? 0.140 9.340 10.327 1.00 96.81 188 LEU A N 1
ATOM 1497 C CA . LEU A 1 188 ? -0.096 9.053 11.744 1.00 96.81 188 LEU A CA 1
ATOM 1498 C C . LEU A 1 188 ? 0.406 10.143 12.690 1.00 96.81 188 LEU A C 1
ATOM 1500 O O . LEU A 1 188 ? -0.075 10.234 13.812 1.00 96.81 188 LEU A O 1
ATOM 1504 N N . ASP A 1 189 ? 1.290 11.009 12.213 1.00 96.31 189 ASP A N 1
ATOM 1505 C CA . ASP A 1 189 ? 1.571 12.301 12.832 1.00 96.31 189 ASP A CA 1
ATOM 1506 C C . ASP A 1 189 ? 0.296 13.152 12.968 1.00 96.31 189 ASP A C 1
ATOM 1508 O O . ASP A 1 189 ? 0.051 13.704 14.035 1.00 96.31 189 ASP A O 1
ATOM 1512 N N . LEU A 1 190 ? -0.570 13.169 11.945 1.00 97.06 190 LEU A N 1
ATOM 1513 C CA . LEU A 1 190 ? -1.839 13.909 11.983 1.00 97.06 190 LEU A CA 1
ATOM 1514 C C . LEU A 1 190 ? -2.830 13.302 12.984 1.00 97.06 190 LEU A C 1
ATOM 1516 O O . LEU A 1 190 ? -3.566 14.027 13.645 1.00 97.06 190 LEU A O 1
ATOM 1520 N N . VAL A 1 191 ? -2.855 11.967 13.104 1.00 97.38 191 VAL A N 1
ATOM 1521 C CA . VAL A 1 191 ? -3.696 11.283 14.104 1.00 97.38 191 VAL A CA 1
ATOM 1522 C C . VAL A 1 191 ? -3.247 11.649 15.508 1.00 97.38 191 VAL A C 1
ATOM 1524 O O . VAL A 1 191 ? -4.087 11.945 16.350 1.00 97.38 191 VAL A O 1
ATOM 1527 N N . LEU A 1 192 ? -1.936 11.630 15.755 1.00 96.94 192 LEU A N 1
ATOM 1528 C CA . LEU A 1 192 ? -1.378 11.964 17.058 1.00 96.94 192 LEU A CA 1
ATOM 1529 C C . LEU A 1 192 ? -1.654 13.431 17.426 1.00 96.94 192 LEU A C 1
ATOM 1531 O O . LEU A 1 192 ? -2.037 13.706 18.558 1.00 96.94 192 LEU A O 1
ATOM 1535 N N . GLU A 1 193 ? -1.534 14.351 16.466 1.00 97.44 193 GLU A N 1
ATOM 1536 C CA . GLU A 1 193 ? -1.856 15.774 16.647 1.00 97.44 193 GLU A CA 1
ATOM 1537 C C . GLU A 1 193 ? -3.346 16.006 16.953 1.00 97.44 193 GLU A C 1
ATOM 1539 O O . GLU A 1 193 ? -3.685 16.784 17.843 1.00 97.44 193 GLU A O 1
ATOM 1544 N N . ALA A 1 194 ? -4.247 15.309 16.255 1.00 97.56 194 ALA A N 1
ATOM 1545 C CA . ALA A 1 194 ? -5.692 15.449 16.439 1.00 97.56 194 ALA A CA 1
ATOM 1546 C C . ALA A 1 194 ? -6.249 14.677 17.652 1.00 97.56 194 ALA A C 1
ATOM 1548 O O . ALA A 1 194 ? -7.417 14.856 18.011 1.00 97.56 194 ALA A O 1
ATOM 1549 N N . LEU A 1 195 ? -5.441 13.812 18.275 1.00 98.19 195 LEU A N 1
ATOM 1550 C CA . LEU A 1 195 ? -5.884 12.883 19.311 1.00 98.19 195 LEU A CA 1
ATOM 1551 C C . LEU A 1 195 ? -6.549 13.576 20.512 1.00 98.19 195 LEU A C 1
ATOM 1553 O O . LEU A 1 195 ? -7.649 13.149 20.858 1.00 98.19 195 LEU A O 1
ATOM 1557 N N . PRO A 1 196 ? -5.996 14.651 21.115 1.00 98.06 196 PRO A N 1
ATOM 1558 C CA . PRO A 1 196 ? -6.634 15.294 22.266 1.00 98.06 196 PRO A CA 1
ATOM 1559 C C . PRO A 1 196 ? -8.071 15.748 21.974 1.00 98.06 196 PRO A C 1
ATOM 1561 O O . PRO A 1 196 ? -8.979 15.454 22.745 1.00 98.06 196 PRO A O 1
ATOM 1564 N N . GLY A 1 197 ? -8.307 16.362 20.808 1.00 97.94 197 GLY A N 1
ATOM 1565 C CA . GLY A 1 197 ? -9.645 16.807 20.405 1.00 97.94 197 GLY A CA 1
ATOM 1566 C C . GLY A 1 197 ? -10.623 15.654 20.155 1.00 97.94 197 GLY A C 1
ATOM 1567 O O . GLY A 1 197 ? -11.813 15.782 20.440 1.00 97.94 197 GLY A O 1
ATOM 1568 N N . LEU A 1 198 ? -10.135 14.510 19.663 1.00 97.69 198 LEU A N 1
ATOM 1569 C CA . LEU A 1 198 ? -10.940 13.292 19.515 1.00 97.69 198 LEU A CA 1
ATOM 1570 C C . LEU A 1 198 ? -11.368 12.738 20.882 1.00 97.69 198 LEU A C 1
ATOM 1572 O O . LEU A 1 198 ? -12.527 12.355 21.057 1.00 97.69 198 LEU A O 1
ATOM 1576 N N . LEU A 1 199 ? -10.451 12.721 21.852 1.00 97.94 199 LEU A N 1
ATOM 1577 C CA . LEU A 1 199 ? -10.717 12.239 23.209 1.00 97.94 199 LEU A CA 1
ATOM 1578 C C . LEU A 1 199 ? -11.653 13.179 23.982 1.00 97.94 199 LEU A C 1
ATOM 1580 O O . LEU A 1 199 ? -12.572 12.715 24.652 1.00 97.94 199 LEU A O 1
ATOM 1584 N N . GLU A 1 200 ? -11.490 14.497 23.840 1.00 97.44 200 GLU A N 1
ATOM 1585 C CA . GLU A 1 200 ? -12.378 15.504 24.445 1.00 97.44 200 GLU A CA 1
ATOM 1586 C C . GLU A 1 200 ? -13.839 15.357 23.992 1.00 97.44 200 GLU A C 1
ATOM 1588 O O . GLU A 1 200 ? -14.763 15.622 24.763 1.00 97.44 200 GLU A O 1
ATOM 1593 N N . GLN A 1 201 ? -14.064 14.878 22.766 1.00 96.75 201 GLN A N 1
ATOM 1594 C CA . GLN A 1 201 ? -15.400 14.565 22.243 1.00 96.75 201 GLN A CA 1
ATOM 1595 C C . GLN A 1 201 ? -15.927 13.192 22.692 1.00 96.75 201 GLN A C 1
ATOM 1597 O O . GLN A 1 201 ? -17.006 12.769 22.275 1.00 96.75 201 GLN A O 1
ATOM 1602 N N . GLY A 1 202 ? -15.189 12.500 23.562 1.00 95.94 202 GLY A N 1
ATOM 1603 C CA . GLY A 1 202 ? -15.559 11.212 24.133 1.00 95.94 202 GLY A CA 1
ATOM 1604 C C . GLY A 1 202 ? -15.207 10.015 23.259 1.00 95.94 202 GLY A C 1
ATOM 1605 O O . GLY A 1 202 ? -15.783 8.956 23.476 1.00 95.94 202 GLY A O 1
ATOM 1606 N N . GLY A 1 203 ? -14.315 10.159 22.273 1.00 97.88 203 GLY A N 1
ATOM 1607 C CA . GLY A 1 203 ? -13.835 9.043 21.460 1.00 97.88 203 GLY A CA 1
ATOM 1608 C C . GLY A 1 203 ? -12.757 8.204 22.145 1.00 97.88 203 GLY A C 1
ATOM 1609 O O . GLY A 1 203 ? -12.094 8.639 23.081 1.00 97.88 203 GLY A O 1
ATOM 1610 N N . GLN A 1 204 ? -12.567 6.987 21.642 1.00 98.69 204 GLN A N 1
ATOM 1611 C CA . GLN A 1 204 ? -11.456 6.106 22.002 1.00 98.69 204 GLN A CA 1
ATOM 1612 C C . GLN A 1 204 ? -10.600 5.788 20.781 1.00 98.69 204 GLN A C 1
ATOM 1614 O O . GLN A 1 204 ? -11.108 5.760 19.660 1.00 98.69 204 GLN A O 1
ATOM 1619 N N . LEU A 1 205 ? -9.322 5.480 21.001 1.00 98.75 205 LEU A N 1
ATOM 1620 C CA . LEU A 1 205 ? -8.401 5.037 19.957 1.00 98.75 205 LEU A CA 1
ATOM 1621 C C . LEU A 1 205 ? -7.854 3.638 20.265 1.00 98.75 205 LEU A C 1
ATOM 1623 O O . LEU A 1 205 ? -7.266 3.414 21.320 1.00 98.75 205 LEU A O 1
ATOM 1627 N N . ALA A 1 206 ? -7.978 2.724 19.305 1.00 98.56 206 ALA A N 1
ATOM 1628 C CA . ALA A 1 206 ? -7.258 1.456 19.266 1.00 98.56 206 ALA A CA 1
ATOM 1629 C C . ALA A 1 206 ? -6.254 1.459 18.104 1.00 98.56 206 ALA A C 1
ATOM 1631 O O . ALA A 1 206 ? -6.637 1.512 16.936 1.00 98.56 206 ALA A O 1
ATOM 1632 N N . LEU A 1 207 ? -4.961 1.381 18.407 1.00 98.50 207 LEU A N 1
ATOM 1633 C CA . LEU A 1 207 ? -3.904 1.395 17.399 1.00 98.50 207 LEU A CA 1
ATOM 1634 C C . LEU A 1 207 ? -3.100 0.094 17.408 1.00 98.50 207 LEU A C 1
ATOM 1636 O O . LEU A 1 207 ? -2.589 -0.322 18.445 1.00 98.50 207 LEU A O 1
ATOM 1640 N N . LEU A 1 208 ? -2.935 -0.507 16.230 1.00 98.44 208 LEU A N 1
ATOM 1641 C CA . LEU A 1 208 ? -1.994 -1.591 15.957 1.00 98.44 208 LEU A CA 1
ATOM 1642 C C . LEU A 1 208 ? -1.052 -1.168 14.829 1.00 98.44 208 LEU A C 1
ATOM 1644 O O . LEU A 1 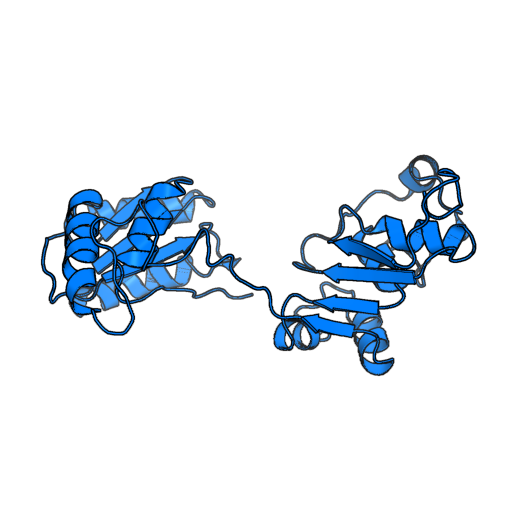208 ? -1.491 -0.864 13.716 1.00 98.44 208 LEU A O 1
ATOM 1648 N N . GLY A 1 209 ? 0.252 -1.196 15.082 1.00 97.06 209 GLY A N 1
ATOM 1649 C CA . GLY A 1 209 ? 1.220 -0.898 14.035 1.00 97.06 209 GLY A CA 1
ATOM 1650 C C . GLY A 1 209 ? 2.665 -0.864 14.498 1.00 97.06 209 GLY A C 1
ATOM 1651 O O . GLY A 1 209 ? 2.964 -0.899 15.684 1.00 97.06 209 GLY A O 1
ATOM 1652 N N . ALA A 1 210 ? 3.580 -0.777 13.541 1.00 96.31 210 ALA A N 1
ATOM 1653 C CA . ALA A 1 210 ? 5.004 -0.570 13.791 1.00 96.31 210 ALA A CA 1
ATOM 1654 C C . ALA A 1 210 ? 5.622 0.302 12.694 1.00 96.31 210 ALA A C 1
ATOM 1656 O O . ALA A 1 210 ? 5.068 0.422 11.595 1.00 96.31 210 ALA A O 1
ATOM 1657 N N . GLY A 1 211 ? 6.771 0.905 12.976 1.00 95.12 211 GLY A N 1
ATOM 1658 C CA . GLY A 1 211 ? 7.491 1.730 12.015 1.00 95.12 211 GLY A CA 1
ATOM 1659 C C . GLY A 1 211 ? 8.430 2.716 12.688 1.00 95.12 211 GLY A C 1
ATOM 1660 O O . GLY A 1 211 ? 9.369 2.321 13.372 1.00 95.12 211 GLY A O 1
ATOM 1661 N N . ASP A 1 212 ? 8.190 3.995 12.435 1.00 96.44 212 ASP A N 1
ATOM 1662 C CA . ASP A 1 212 ? 9.001 5.096 12.931 1.00 96.44 212 ASP A CA 1
ATOM 1663 C C . ASP A 1 212 ? 9.045 5.129 14.476 1.00 96.44 212 ASP A C 1
ATOM 1665 O O . ASP A 1 212 ? 7.984 5.146 15.112 1.00 96.44 212 ASP A O 1
ATOM 1669 N N . PRO A 1 213 ? 10.243 5.143 15.096 1.00 97.12 213 PRO A N 1
ATOM 1670 C CA . PRO A 1 213 ? 10.377 5.140 16.551 1.00 97.12 213 PRO A CA 1
ATOM 1671 C C . PRO A 1 213 ? 9.736 6.345 17.243 1.00 97.12 213 PRO A C 1
ATOM 1673 O O . PRO A 1 213 ? 9.146 6.173 18.304 1.00 97.12 213 PRO A O 1
ATOM 1676 N N . VAL A 1 214 ? 9.787 7.537 16.638 1.00 97.62 214 VAL A N 1
ATOM 1677 C CA . VAL A 1 214 ? 9.232 8.761 17.238 1.00 97.62 214 VAL A CA 1
ATOM 1678 C C . VAL A 1 214 ? 7.709 8.685 17.274 1.00 97.62 214 VAL A C 1
ATOM 1680 O O . VAL A 1 214 ? 7.098 8.980 18.299 1.00 97.62 214 VAL A O 1
ATOM 1683 N N . LEU A 1 215 ? 7.080 8.224 16.189 1.00 98.00 215 LEU A N 1
ATOM 1684 C CA . LEU A 1 215 ? 5.634 7.983 16.174 1.00 98.00 215 LEU A CA 1
ATOM 1685 C C . LEU A 1 215 ? 5.231 6.896 17.177 1.00 98.00 215 LEU A C 1
ATOM 1687 O O . LEU A 1 215 ? 4.237 7.058 17.881 1.00 98.00 215 LEU A O 1
ATOM 1691 N N . GLN A 1 216 ? 5.997 5.804 17.271 1.00 98.25 216 GLN A N 1
ATOM 1692 C CA . GLN A 1 216 ? 5.751 4.751 18.263 1.00 98.25 216 GLN A CA 1
ATOM 1693 C C . GLN A 1 216 ? 5.789 5.291 19.692 1.00 98.25 216 GLN A C 1
ATOM 1695 O 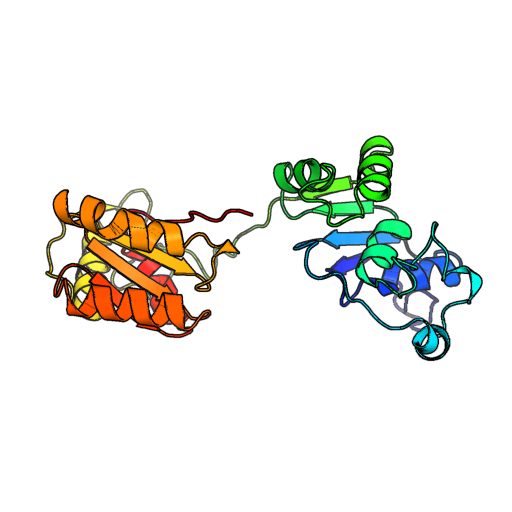O . GLN A 1 216 ? 4.862 5.045 20.461 1.00 98.25 216 GLN A O 1
ATOM 1700 N N . GLU A 1 217 ? 6.842 6.029 20.038 1.00 98.12 217 GLU A N 1
ATOM 1701 C CA . GLU A 1 217 ? 6.995 6.656 21.351 1.00 98.12 217 GLU A CA 1
ATOM 1702 C C . GLU A 1 217 ? 5.858 7.641 21.632 1.00 98.12 217 GLU A C 1
ATOM 1704 O O . GLU A 1 217 ? 5.291 7.609 22.721 1.00 98.12 217 GLU A O 1
ATOM 1709 N N . GLY A 1 218 ? 5.456 8.442 20.642 1.00 98.25 218 GLY A N 1
ATOM 1710 C CA . GLY A 1 218 ? 4.332 9.371 20.758 1.00 98.25 218 GLY A CA 1
ATOM 1711 C C . GLY A 1 218 ? 3.006 8.679 21.083 1.00 98.25 218 GLY A C 1
ATOM 1712 O O . GLY A 1 218 ? 2.309 9.082 22.013 1.00 98.25 218 GLY A O 1
ATOM 1713 N N . PHE A 1 219 ? 2.665 7.595 20.380 1.00 98.38 219 PHE A N 1
ATOM 1714 C CA . PHE A 1 219 ? 1.444 6.838 20.679 1.00 98.38 219 PHE A CA 1
ATOM 1715 C C . PHE A 1 219 ? 1.516 6.104 22.021 1.00 98.38 219 PHE A C 1
ATOM 1717 O O . PHE A 1 219 ? 0.522 6.066 22.744 1.00 98.38 219 PHE A O 1
ATOM 1724 N N . LEU A 1 220 ? 2.673 5.548 22.386 1.00 98.44 220 LEU A N 1
ATOM 1725 C CA . LEU A 1 220 ? 2.860 4.924 23.699 1.00 98.44 220 LEU A CA 1
ATOM 1726 C C . LEU A 1 220 ? 2.737 5.948 24.837 1.00 98.44 220 LEU A C 1
ATOM 1728 O O . LEU A 1 220 ? 2.114 5.649 25.855 1.00 98.44 220 LEU A O 1
ATOM 1732 N N . ALA A 1 221 ? 3.271 7.158 24.655 1.00 98.50 221 ALA A N 1
ATOM 1733 C CA . ALA A 1 221 ? 3.099 8.259 25.597 1.00 98.50 221 ALA A CA 1
ATOM 1734 C C . ALA A 1 221 ? 1.621 8.655 25.723 1.00 98.50 221 ALA A C 1
ATOM 1736 O O . ALA A 1 221 ? 1.118 8.760 26.839 1.00 98.50 221 ALA A O 1
ATOM 1737 N N . ALA A 1 222 ? 0.896 8.764 24.605 1.00 98.44 222 ALA A N 1
ATOM 1738 C CA . ALA A 1 222 ? -0.540 9.037 24.625 1.00 98.44 222 ALA A CA 1
ATOM 1739 C C . ALA A 1 222 ? -1.344 7.930 25.336 1.00 98.44 222 ALA A C 1
ATOM 1741 O O . ALA A 1 222 ? -2.252 8.227 26.107 1.00 98.44 222 ALA A O 1
ATOM 1742 N N . ALA A 1 223 ? -0.998 6.654 25.143 1.00 98.44 223 ALA A N 1
ATOM 1743 C CA . ALA A 1 223 ? -1.624 5.548 25.874 1.00 98.44 223 ALA A CA 1
ATOM 1744 C C . ALA A 1 223 ? -1.398 5.640 27.394 1.00 98.44 223 ALA A C 1
ATOM 1746 O O . ALA A 1 223 ? -2.293 5.319 28.175 1.00 98.44 223 ALA A O 1
ATOM 1747 N N . ALA A 1 224 ? -0.215 6.100 27.816 1.00 98.19 224 ALA A N 1
ATOM 1748 C CA . ALA A 1 224 ? 0.101 6.319 29.225 1.00 98.19 224 ALA A CA 1
ATOM 1749 C C . ALA A 1 224 ? -0.605 7.557 29.813 1.00 98.19 224 ALA A C 1
ATOM 1751 O O . ALA A 1 224 ? -1.002 7.535 30.977 1.00 98.19 224 ALA A O 1
ATOM 1752 N N . GLU A 1 225 ? -0.768 8.620 29.023 1.00 98.31 225 GLU A N 1
ATOM 1753 C CA . GLU A 1 225 ? -1.427 9.869 29.427 1.00 98.31 225 GLU A CA 1
ATOM 1754 C C . GLU A 1 225 ? -2.957 9.731 29.507 1.00 98.31 225 GLU A C 1
ATOM 1756 O O . GLU A 1 225 ? -3.580 10.289 30.411 1.00 98.31 225 GLU A O 1
ATOM 1761 N N . TYR A 1 226 ? -3.559 8.934 28.61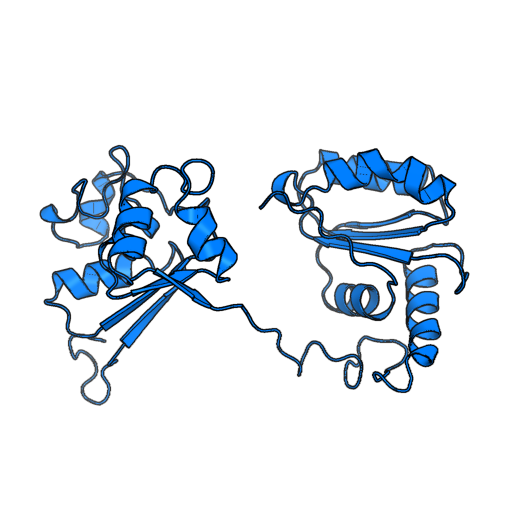6 1.00 98.12 226 TYR A N 1
ATOM 1762 C CA . TYR A 1 226 ? -5.010 8.754 28.498 1.00 98.12 226 TYR A CA 1
ATOM 1763 C C . TYR A 1 226 ? -5.446 7.293 28.749 1.00 98.12 226 TYR A C 1
ATOM 1765 O O . TYR A 1 226 ? -6.029 6.647 27.863 1.00 98.12 226 TYR A O 1
ATOM 1773 N N . PRO A 1 227 ? -5.210 6.742 29.958 1.00 97.25 227 PRO A N 1
ATOM 1774 C CA . PRO A 1 227 ? -5.558 5.362 30.272 1.00 97.25 227 PRO A CA 1
ATOM 1775 C C . PRO A 1 227 ? -7.069 5.135 30.142 1.00 97.25 227 PRO A C 1
ATOM 1777 O O . PRO A 1 227 ? -7.888 5.953 30.565 1.00 97.25 227 PRO A O 1
ATOM 1780 N N . GLY A 1 228 ? -7.454 4.009 29.541 1.00 97.50 228 GLY A N 1
ATOM 1781 C CA . GLY A 1 228 ? -8.857 3.687 29.278 1.00 97.50 228 GLY A CA 1
ATOM 1782 C C . GLY A 1 228 ? -9.460 4.389 28.053 1.00 97.50 228 GLY A C 1
ATOM 1783 O O . GLY A 1 228 ? -10.610 4.107 27.711 1.00 97.50 228 GLY A O 1
ATOM 1784 N N . GLN A 1 229 ? -8.717 5.273 27.384 1.00 98.44 229 GLN A N 1
ATOM 1785 C CA . GLN A 1 229 ? -9.164 5.964 26.169 1.00 98.44 229 GLN A CA 1
ATOM 1786 C C . GLN A 1 229 ? -8.279 5.680 24.954 1.00 98.44 229 GLN A C 1
ATOM 1788 O O . GLN A 1 229 ? -8.781 5.639 23.832 1.00 98.44 229 GLN A O 1
ATOM 1793 N N . VAL A 1 230 ? -6.988 5.423 25.175 1.00 98.75 230 VAL A N 1
ATOM 1794 C CA . VAL A 1 230 ? -6.026 5.100 24.120 1.00 98.75 230 VAL A CA 1
ATOM 1795 C C . VAL A 1 230 ? -5.377 3.751 24.412 1.00 98.75 230 VAL A C 1
ATOM 1797 O O . VAL A 1 230 ? -4.744 3.562 25.447 1.00 98.75 230 VAL A O 1
ATOM 1800 N N . GLY A 1 231 ? -5.532 2.812 23.483 1.00 98.44 231 GLY A N 1
ATOM 1801 C CA . GLY A 1 231 ? -4.885 1.508 23.498 1.00 98.44 231 GLY A CA 1
ATOM 1802 C C . GLY A 1 231 ? -3.926 1.392 22.321 1.00 98.44 231 GLY A C 1
ATOM 1803 O O . GLY A 1 231 ? -4.278 1.729 21.188 1.00 98.44 231 GLY A O 1
ATOM 1804 N N . VAL A 1 232 ? -2.712 0.907 22.577 1.00 98.38 232 VAL A N 1
ATOM 1805 C CA . VAL A 1 232 ? -1.643 0.826 21.575 1.00 98.38 232 VAL A CA 1
ATOM 1806 C C . VAL A 1 232 ? -0.964 -0.532 21.649 1.00 98.38 232 VAL A C 1
ATOM 1808 O O . VAL A 1 232 ? -0.477 -0.938 22.701 1.00 98.38 232 VAL A O 1
ATOM 1811 N N . GLN A 1 233 ? -0.879 -1.207 20.506 1.00 97.88 233 GLN A N 1
ATOM 1812 C CA . GLN A 1 233 ? -0.095 -2.418 20.324 1.00 97.88 233 GLN A CA 1
ATOM 1813 C C . GLN A 1 233 ? 0.953 -2.195 19.234 1.00 97.88 233 GLN A C 1
ATOM 1815 O O . GLN A 1 233 ? 0.627 -2.011 18.059 1.00 97.88 233 GLN A O 1
ATOM 1820 N N . ILE A 1 234 ? 2.228 -2.243 19.625 1.00 97.81 234 ILE A N 1
ATOM 1821 C CA . ILE A 1 234 ? 3.335 -2.122 18.677 1.00 97.81 234 ILE A CA 1
ATOM 1822 C C . ILE A 1 234 ? 3.657 -3.481 18.060 1.00 97.81 234 ILE A C 1
ATOM 1824 O O . ILE A 1 234 ? 3.844 -4.470 18.767 1.00 97.81 234 ILE A O 1
ATOM 1828 N N . GLY A 1 235 ? 3.746 -3.521 16.732 1.00 94.75 235 GLY A N 1
ATOM 1829 C CA . GLY A 1 235 ? 4.115 -4.710 15.969 1.00 94.75 235 GLY A CA 1
ATOM 1830 C C . GLY A 1 235 ? 3.127 -5.054 14.858 1.00 94.75 235 GLY A C 1
ATOM 1831 O O . GLY A 1 235 ? 2.276 -4.257 14.466 1.00 94.75 235 GLY A O 1
ATOM 1832 N N . TYR A 1 236 ? 3.265 -6.275 14.348 1.00 92.31 236 TYR A N 1
ATOM 1833 C CA . TYR A 1 236 ? 2.340 -6.889 13.402 1.00 92.31 236 TYR A CA 1
ATOM 1834 C C . TYR A 1 236 ? 1.638 -8.061 14.087 1.00 92.31 236 TYR A C 1
ATOM 1836 O O . TYR A 1 236 ? 2.304 -8.944 14.627 1.00 92.31 236 TYR A O 1
ATOM 1844 N N . HIS A 1 237 ? 0.305 -8.076 14.069 1.00 94.50 237 HIS A N 1
ATOM 1845 C CA . HIS A 1 237 ? -0.478 -9.161 14.653 1.00 94.50 237 HIS A CA 1
ATOM 1846 C C . HIS A 1 237 ? -1.773 -9.379 13.867 1.00 94.50 237 HIS A C 1
ATOM 1848 O O . HIS A 1 237 ? -2.802 -8.775 14.157 1.00 94.50 237 HIS A O 1
ATOM 1854 N N . GLU A 1 238 ? -1.734 -10.284 12.891 1.00 92.88 238 GLU A N 1
ATOM 1855 C CA . GLU A 1 238 ? -2.846 -10.553 11.968 1.00 92.88 238 GLU A CA 1
ATOM 1856 C C . GLU A 1 238 ? -4.154 -10.895 12.693 1.00 92.88 238 GLU A C 1
ATOM 1858 O O . GLU A 1 238 ? -5.151 -10.204 12.543 1.00 92.88 238 GLU A O 1
ATOM 1863 N N . ALA A 1 239 ? -4.148 -11.857 13.618 1.00 94.62 239 ALA A N 1
ATOM 1864 C CA . ALA A 1 239 ? -5.366 -12.191 14.362 1.00 94.62 239 ALA A CA 1
ATOM 1865 C C . ALA A 1 239 ? -5.974 -11.007 15.145 1.00 94.62 239 ALA A C 1
ATOM 1867 O O . ALA A 1 239 ? -7.171 -10.988 15.426 1.00 94.62 239 ALA A O 1
ATOM 1868 N N . PHE A 1 240 ? -5.160 -10.008 15.492 1.00 96.38 240 PHE A N 1
ATOM 1869 C CA . PHE A 1 240 ? -5.615 -8.830 16.216 1.00 96.38 240 PHE A CA 1
ATOM 1870 C C . PHE A 1 240 ? -6.096 -7.732 15.267 1.00 96.38 240 PHE A C 1
ATOM 1872 O O . PHE A 1 240 ? -7.058 -7.042 15.595 1.00 96.38 240 PHE A O 1
ATOM 1879 N N . SER A 1 241 ? -5.521 -7.615 14.062 1.00 97.19 241 SER A N 1
ATOM 1880 C CA . SER A 1 241 ? -6.054 -6.714 13.037 1.00 97.19 241 SER A CA 1
ATOM 1881 C C . SER A 1 241 ? -7.475 -7.104 12.637 1.00 97.19 241 SER A C 1
ATOM 1883 O O . SER A 1 241 ? -8.316 -6.221 12.530 1.00 97.19 241 SER A O 1
ATOM 1885 N N . HIS A 1 242 ? -7.789 -8.399 12.532 1.00 97.94 242 HIS A N 1
ATOM 1886 C CA . HIS A 1 242 ? -9.163 -8.872 12.325 1.00 97.94 242 HIS A CA 1
ATOM 1887 C C . HIS A 1 242 ? -10.124 -8.381 13.417 1.00 97.94 242 HIS A C 1
ATOM 1889 O O . HIS A 1 242 ? -11.167 -7.803 13.116 1.00 97.94 242 HIS A O 1
ATOM 1895 N N . ARG A 1 243 ? -9.740 -8.515 14.693 1.00 97.62 243 ARG A N 1
ATOM 1896 C CA . ARG A 1 243 ? -10.540 -8.028 15.832 1.00 97.62 243 ARG A CA 1
ATOM 1897 C C . ARG A 1 243 ? -10.715 -6.516 15.821 1.00 97.62 243 ARG A C 1
ATOM 1899 O O . ARG A 1 243 ? -11.807 -6.037 16.110 1.00 97.62 243 ARG A O 1
ATOM 1906 N N . ILE A 1 244 ? -9.666 -5.774 15.464 1.00 97.94 244 ILE A N 1
ATOM 1907 C CA . ILE A 1 244 ? -9.740 -4.321 15.306 1.00 97.94 244 ILE A CA 1
ATOM 1908 C C . ILE A 1 244 ? -10.728 -3.957 14.193 1.00 97.94 244 ILE A C 1
ATOM 1910 O O . ILE A 1 244 ? -11.658 -3.193 14.434 1.00 97.94 244 ILE A O 1
ATOM 1914 N N . MET A 1 245 ? -10.574 -4.538 13.001 1.00 97.31 245 MET A N 1
ATOM 1915 C CA . MET A 1 245 ? -11.433 -4.251 11.847 1.00 97.31 245 MET A CA 1
ATOM 1916 C C . MET A 1 245 ? -12.895 -4.637 12.110 1.00 97.31 245 MET A C 1
ATOM 1918 O O . MET A 1 245 ? -13.806 -3.908 11.725 1.00 97.31 245 MET A O 1
ATOM 1922 N N . GLY A 1 246 ? -13.130 -5.755 12.800 1.00 96.62 246 GLY A N 1
ATOM 1923 C CA . GLY A 1 246 ? -14.471 -6.231 13.128 1.00 96.62 246 GLY A CA 1
ATOM 1924 C C . GLY A 1 246 ? -15.124 -5.544 14.330 1.00 96.62 246 GLY A C 1
ATOM 1925 O O . GLY A 1 246 ? -16.345 -5.604 14.438 1.00 96.62 246 GLY A O 1
ATOM 1926 N N . GLY A 1 247 ? -14.352 -4.906 15.218 1.00 97.06 247 GLY A N 1
ATOM 1927 C CA . GLY A 1 247 ? -14.843 -4.295 16.460 1.00 97.06 247 GLY A CA 1
ATOM 1928 C C . GLY A 1 247 ? -14.865 -2.764 16.483 1.00 97.06 247 GLY A C 1
ATOM 1929 O O . GLY A 1 247 ? -15.600 -2.190 17.280 1.00 97.06 247 GLY A O 1
ATOM 1930 N N . ALA A 1 248 ? -14.094 -2.088 15.631 1.00 97.81 248 ALA A N 1
ATOM 1931 C CA . ALA A 1 248 ? -14.039 -0.627 15.597 1.00 97.81 248 ALA A CA 1
ATOM 1932 C C . ALA A 1 248 ? -15.246 -0.004 14.882 1.00 97.81 248 ALA A C 1
ATOM 1934 O O . ALA A 1 248 ? -15.802 -0.590 13.952 1.00 97.81 248 ALA A O 1
ATOM 1935 N N . ASP A 1 249 ? -15.623 1.214 15.268 1.00 97.81 249 ASP A N 1
ATOM 1936 C CA . ASP A 1 249 ? -16.697 1.973 14.616 1.00 97.81 249 ASP A CA 1
ATOM 1937 C C . ASP A 1 249 ? -16.180 2.754 13.406 1.00 97.81 249 ASP A C 1
ATOM 1939 O O . ASP A 1 249 ? -16.849 2.823 12.377 1.00 97.81 249 ASP A O 1
ATOM 1943 N N . VAL A 1 250 ? -14.972 3.315 13.522 1.00 97.94 250 VAL A N 1
ATOM 1944 C CA . VAL A 1 250 ? -14.349 4.146 12.487 1.00 97.94 250 VAL A CA 1
ATOM 1945 C C . VAL A 1 250 ? -12.916 3.687 12.250 1.00 97.94 250 VAL A C 1
ATOM 1947 O O . VAL A 1 250 ? -12.105 3.667 13.173 1.00 97.94 250 VAL A O 1
ATOM 1950 N N . ILE A 1 251 ? -12.578 3.366 11.001 1.00 97.88 251 ILE A N 1
ATOM 1951 C CA . ILE A 1 251 ? -11.193 3.100 10.596 1.00 97.88 251 ILE A CA 1
ATOM 1952 C C . ILE A 1 251 ? -10.575 4.398 10.075 1.00 97.88 251 ILE A C 1
ATOM 1954 O O . ILE A 1 251 ? -11.067 4.990 9.114 1.00 97.88 251 ILE A O 1
ATOM 1958 N N . LEU A 1 252 ? -9.489 4.841 10.703 1.00 97.44 252 LEU A N 1
ATOM 1959 C CA . LEU A 1 252 ? -8.760 6.043 10.319 1.00 97.44 252 LEU A CA 1
ATOM 1960 C C . LEU A 1 252 ? -7.695 5.702 9.269 1.00 97.44 252 LEU A C 1
ATOM 1962 O O . LEU A 1 252 ? -6.764 4.940 9.532 1.00 97.44 252 LEU A O 1
ATOM 1966 N N . VAL A 1 253 ? -7.809 6.310 8.083 1.00 96.19 253 VAL A N 1
ATOM 1967 C CA . VAL A 1 253 ? -6.846 6.153 6.977 1.00 96.19 253 VAL A CA 1
ATOM 1968 C C . VAL A 1 253 ? -6.391 7.528 6.455 1.00 96.19 253 VAL A C 1
ATOM 1970 O O . VAL A 1 253 ? -6.718 7.900 5.331 1.00 96.19 253 VAL A O 1
ATOM 1973 N N . PRO A 1 254 ? -5.619 8.312 7.232 1.00 94.94 254 PRO A N 1
ATOM 1974 C CA . PRO A 1 254 ? -5.189 9.661 6.848 1.00 94.9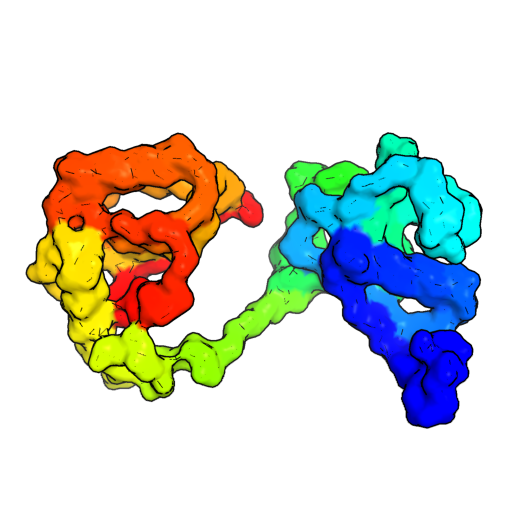4 254 PRO A CA 1
ATOM 1975 C C . PRO A 1 254 ? -3.944 9.638 5.944 1.00 94.94 254 PRO A C 1
ATOM 1977 O O . PRO A 1 254 ? -3.051 10.474 6.062 1.00 94.94 254 PRO A O 1
ATOM 1980 N N . SER A 1 255 ? -3.846 8.639 5.061 1.00 89.56 255 SER A N 1
ATOM 1981 C CA . SER A 1 255 ? -2.678 8.480 4.190 1.00 89.56 255 SER A CA 1
ATOM 1982 C C . SER A 1 255 ? -2.534 9.692 3.275 1.00 89.56 255 SER A C 1
ATOM 1984 O O . SER A 1 255 ? -3.501 10.118 2.651 1.00 89.56 255 SER A O 1
ATOM 1986 N N . ARG A 1 256 ? -1.314 10.226 3.174 1.00 83.12 256 ARG A N 1
ATOM 1987 C CA . ARG A 1 256 ? -1.004 11.323 2.248 1.00 83.12 256 ARG A CA 1
ATOM 1988 C C . ARG A 1 256 ? -0.965 10.837 0.798 1.00 83.12 256 ARG A C 1
ATOM 1990 O O . ARG A 1 256 ? -1.289 11.611 -0.095 1.00 83.12 256 ARG A O 1
ATOM 1997 N N . PHE A 1 257 ? -0.536 9.587 0.597 1.00 70.25 257 PHE A N 1
ATOM 1998 C CA . PHE A 1 257 ? -0.477 8.857 -0.674 1.00 70.25 257 PHE A CA 1
ATOM 1999 C C . PHE A 1 257 ? -0.197 7.362 -0.438 1.00 70.25 257 PHE A C 1
ATOM 2001 O O . PHE A 1 257 ? 0.425 6.999 0.598 1.00 70.25 257 PHE A O 1
#

Secondary structure (DSSP, 8-state):
-TTTTSSS---SEEEEETGGGTHHHHHHHHTT-SSEEEEEES-TT---EEEGGGGGTTT--GGGSSTTTTEETTEEEHHHHHHHH-SEEEESSHHHHHHTTSTTTSTT-HHHHHHHHHTT-EEE-PPP--TTTS-TTT-SSSSS---TT-GGGHHHHHHHHHHHTTB---TTS-EEEEES-BSGGGTHHHHHHHHHHHHHTT-EEEEEE-B-HHHHHHHHHHHHHSTBTEEEEES--HHHHHHHHHH-SEE------

InterPro domains:
  IPR011835 Bacterial/plant glycogen synthase [TIGR02095] (8-257)
  IPR013534 Starch synthase, catalytic domain [PF08323] (8-115)

Organism: Escherichia coli (NCBI:txid562)

pLDDT: mean 96.14, std 3.5, range [70.25, 98.75]

Sequence (257 aa):
MASGLDPFWRPDVVHAHDWHAGLAPAYLAARGRPAKSVFTVHNLAYQGMFYAHHMNDIQLPWSFFNIHGLEFNGQISFLKAGLYYADHITAVSPTYAREITEPQFAYGMEGLLQQRHREGRLSGVLNGVDEKIWSPETDLLLASRYTRDTLEDKAENKRQLQIAMGLKVDDKVPLFAVVSRLTSQKGLDLVLEALPGLLEQGGQLALLGAGDPVLQEGFLAAAAEYPGQVGVQIGYHEAFSHRIMGGADVILVPSRF

Radius of gyration: 23.43 Å; chains: 1; bounding box: 57×45×60 Å

Foldseek 3Di:
DLVCPDVPDHEQEDEAEALVRLCVLVVCVQVVNSHAYEYEYAALVCFQWAAPVCCVVSPGPVVQCDPLHQPDPNTGTSRVNNLRRHQAYEYQAQVLLVVCLDPVRVVPCNVSSVVCVVVVRYGYDHDDDDCCDQALQDHPLAPFRDDPVRLVSLLVLQQVLLVVQQAARDSPAAEEEEDDAQDVQQVLVVVLVCVVVCVVVRHAYDYEYEHDPVSVVSLVVVCVVDGNRGGYDYDDDSSSVSSRVSRHPHYDRPGPD